Protein AF-A0A2V8VIS7-F1 (afdb_monomer_lite)

Secondary structure (DSSP, 8-state):
--PPPHHHHHHTHHHHHTT-S-HHHHHHHHHHHHH-HHHHHHHHHHHHHTS-----TTHHHHHHHHHT--HHHHHHHHHHHHHTT-S-HHHHHHHHHHHHH-HHHHHHHHHHHHHHHHHHHHHTS---TTHHHHHHHHH--S----HHHHHHHHHHHHHHHTSTTHHHHHHHHHHHHHHHHHTSTT-TTTTHHHHHHHHHHHHHHHS-HHHHHHHHHHHHHHHHHHHHHHHHHHHHHHHHHHHHHHHHHHHHHHHHHHHHHHTSSSSS---------------

pLDDT: mean 77.4, std 14.56, range [45.62, 97.94]

Structure (mmCIF, N/CA/C/O backbone):
data_AF-A0A2V8VIS7-F1
#
_entry.id   AF-A0A2V8VIS7-F1
#
loop_
_atom_site.group_PDB
_atom_site.id
_atom_site.type_symbol
_atom_site.label_atom_id
_atom_site.label_alt_id
_atom_site.label_comp_id
_atom_site.label_asym_id
_atom_site.label_entity_id
_atom_site.label_seq_id
_atom_site.pdbx_PDB_ins_code
_atom_site.Cartn_x
_atom_site.Cartn_y
_atom_site.Cartn_z
_atom_site.occupancy
_atom_site.B_iso_or_equiv
_atom_site.auth_seq_id
_atom_site.auth_comp_id
_atom_site.auth_asym_id
_atom_site.auth_atom_id
_atom_site.pdbx_PDB_model_num
ATOM 1 N N . MET A 1 1 ? -37.400 22.125 54.638 1.00 45.62 1 MET A N 1
ATOM 2 C CA . MET A 1 1 ? -37.227 20.989 53.709 1.00 45.62 1 MET A CA 1
ATOM 3 C C . MET A 1 1 ? -36.328 21.481 52.595 1.00 45.62 1 MET A C 1
ATOM 5 O O . MET A 1 1 ? -36.667 22.483 51.983 1.00 45.62 1 MET A O 1
ATOM 9 N N . ALA A 1 2 ? -35.135 20.904 52.451 1.00 51.50 2 ALA A N 1
ATOM 10 C CA . ALA A 1 2 ? -34.173 21.341 51.446 1.00 51.50 2 ALA A CA 1
ATOM 11 C C . ALA A 1 2 ? -34.607 20.779 50.090 1.00 51.50 2 ALA A C 1
ATOM 13 O O . ALA A 1 2 ? -34.467 19.583 49.847 1.00 51.50 2 ALA A O 1
ATOM 14 N N . ASP A 1 3 ? -35.200 21.632 49.263 1.00 70.81 3 ASP A N 1
ATOM 15 C CA . ASP A 1 3 ? -35.545 21.289 47.891 1.00 70.81 3 ASP A CA 1
ATOM 16 C C . ASP A 1 3 ? -34.240 21.168 47.090 1.00 70.81 3 ASP A C 1
ATOM 18 O O . ASP A 1 3 ? -33.417 22.090 47.074 1.00 70.81 3 ASP A O 1
ATOM 22 N N . MET A 1 4 ? -33.985 19.998 46.505 1.00 82.69 4 MET A N 1
ATOM 23 C CA . MET A 1 4 ? -32.807 19.789 45.664 1.00 82.69 4 MET A CA 1
ATOM 24 C C . MET A 1 4 ? -32.986 20.602 44.379 1.00 82.69 4 MET A C 1
ATOM 26 O O . MET A 1 4 ? -34.011 20.500 43.713 1.00 82.69 4 MET A O 1
ATOM 30 N N . ALA A 1 5 ? -31.989 21.400 44.001 1.00 91.56 5 ALA A N 1
ATOM 31 C CA . ALA A 1 5 ? -32.037 22.133 42.740 1.00 91.56 5 ALA A CA 1
ATOM 32 C C . ALA A 1 5 ? -31.857 21.180 41.543 1.00 91.56 5 ALA A C 1
ATOM 34 O O . ALA A 1 5 ? -31.016 20.281 41.590 1.00 91.56 5 ALA A O 1
ATOM 35 N N . CYS A 1 6 ? -32.562 21.429 40.431 1.00 93.19 6 CYS A N 1
ATOM 36 C CA . CYS A 1 6 ? -32.501 20.586 39.224 1.00 93.19 6 CYS A CA 1
ATOM 37 C C . CYS A 1 6 ? -31.070 20.380 38.690 1.00 93.19 6 CYS A C 1
ATOM 39 O O . CYS A 1 6 ? -30.743 19.306 38.194 1.00 93.19 6 CYS A O 1
ATOM 41 N N . ARG A 1 7 ? -30.192 21.387 38.820 1.00 92.50 7 ARG A N 1
ATOM 42 C CA . ARG A 1 7 ? -28.773 21.280 38.431 1.00 92.50 7 ARG A CA 1
ATOM 43 C C . ARG A 1 7 ? -28.040 20.209 39.242 1.00 92.50 7 ARG A C 1
ATOM 45 O O . ARG A 1 7 ? -27.356 19.370 38.671 1.00 92.50 7 ARG A O 1
ATOM 52 N N . THR A 1 8 ? -28.234 20.213 40.560 1.00 92.12 8 THR A N 1
ATOM 53 C CA . THR A 1 8 ? -27.634 19.234 41.476 1.00 92.12 8 THR A CA 1
ATOM 54 C C . THR A 1 8 ? -28.185 17.829 41.240 1.00 92.12 8 THR A C 1
ATOM 56 O O . THR A 1 8 ? -27.455 16.856 41.399 1.00 92.12 8 THR A O 1
ATOM 59 N N . PHE A 1 9 ? -29.451 17.711 40.830 1.00 93.75 9 PHE A N 1
ATOM 60 C CA . PHE A 1 9 ? -30.009 16.435 40.389 1.00 93.75 9 PHE A CA 1
ATOM 61 C C . PHE A 1 9 ? -29.327 15.935 39.104 1.00 93.75 9 PHE A C 1
ATOM 63 O O . PHE A 1 9 ? -28.925 14.778 39.048 1.00 93.75 9 PHE A O 1
ATOM 70 N N . GLY A 1 10 ? -29.145 16.805 38.103 1.00 90.81 10 GLY A N 1
ATOM 71 C CA . GLY A 1 10 ? -28.477 16.458 36.844 1.00 90.81 10 GLY A CA 1
ATOM 72 C C . GLY A 1 10 ? -27.040 15.968 37.037 1.00 90.81 10 GLY A C 1
ATOM 73 O O . GLY A 1 10 ? -26.669 14.942 36.483 1.00 90.81 10 GLY A O 1
ATOM 74 N N . GLU A 1 11 ? -26.266 16.637 37.895 1.00 93.62 11 GLU A N 1
ATOM 75 C CA . GLU A 1 11 ? -24.894 16.230 38.254 1.00 93.62 11 GLU A CA 1
ATOM 76 C C . GLU A 1 11 ? -24.824 14.852 38.933 1.00 93.62 11 GLU A C 1
ATOM 78 O O . GLU A 1 11 ? -23.785 14.202 38.907 1.00 93.62 11 GLU A O 1
ATOM 83 N N . ARG A 1 12 ? -25.921 14.405 39.555 1.00 93.12 12 ARG A N 1
ATOM 84 C CA . ARG A 1 12 ? -26.003 13.157 40.329 1.00 93.12 12 ARG A CA 1
ATOM 85 C C . ARG A 1 12 ? -26.828 12.068 39.640 1.00 93.12 12 ARG A C 1
ATOM 87 O O . ARG A 1 12 ? -27.060 11.017 40.238 1.00 93.12 12 ARG A O 1
ATOM 94 N N . LEU A 1 13 ? -27.296 12.312 38.415 1.00 92.88 13 LEU A N 1
ATOM 95 C CA . LEU A 1 13 ? -28.187 11.405 37.694 1.00 92.88 13 LEU A CA 1
ATOM 96 C C . LEU A 1 13 ? -27.494 10.082 37.352 1.00 92.88 13 LEU A C 1
ATOM 98 O O . LEU A 1 13 ? -28.080 9.025 37.573 1.00 92.88 13 LEU A O 1
ATOM 102 N N . ASP A 1 14 ? -26.243 10.125 36.895 1.00 90.62 14 ASP A N 1
ATOM 103 C CA . ASP A 1 14 ? -25.484 8.913 36.566 1.00 90.62 14 ASP A CA 1
ATOM 104 C C . ASP A 1 14 ? -25.247 8.052 37.813 1.00 90.62 14 ASP A C 1
ATOM 106 O O . ASP A 1 14 ? -25.526 6.856 37.813 1.00 90.62 14 ASP A O 1
ATOM 110 N N . ASP A 1 15 ? -24.863 8.662 38.937 1.00 92.94 15 ASP A N 1
ATOM 111 C CA . ASP A 1 15 ? -24.699 7.942 40.205 1.00 92.94 15 ASP A CA 1
ATOM 112 C C . ASP A 1 15 ? -26.019 7.385 40.759 1.00 92.94 15 ASP A C 1
ATOM 114 O O . ASP A 1 15 ? -26.015 6.384 41.486 1.00 92.94 15 ASP A O 1
ATOM 118 N N . LEU A 1 16 ? -27.157 8.008 40.430 1.00 91.50 16 LEU A N 1
ATOM 119 C CA . LEU A 1 16 ? -28.483 7.471 40.736 1.00 91.50 16 LEU A CA 1
ATOM 120 C C . LEU A 1 16 ? -28.792 6.233 39.891 1.00 91.50 16 LEU A C 1
ATOM 122 O O . LEU A 1 16 ? -29.281 5.245 40.439 1.00 91.50 16 LEU A O 1
ATOM 126 N N . LEU A 1 17 ? -28.517 6.286 38.585 1.00 90.19 17 LEU A N 1
ATOM 127 C CA . LEU A 1 17 ? -28.775 5.195 37.640 1.00 90.19 17 LEU A CA 1
ATOM 128 C C . LEU A 1 17 ? -27.855 3.995 37.884 1.00 90.19 17 LEU A C 1
ATOM 130 O O . LEU A 1 17 ? -28.300 2.853 37.826 1.00 90.19 17 LEU A O 1
ATOM 134 N N . GLU A 1 18 ? -26.601 4.255 38.241 1.00 89.31 18 GLU A N 1
ATOM 135 C CA . GLU A 1 18 ? -25.610 3.234 38.577 1.00 89.31 18 GLU A CA 1
ATOM 136 C C . GLU A 1 18 ? -25.716 2.736 40.030 1.00 89.31 18 GLU A C 1
ATOM 138 O O . GLU A 1 18 ? -24.972 1.853 40.456 1.00 89.31 18 GLU A O 1
ATOM 143 N N . GLY A 1 19 ? -26.632 3.298 40.826 1.00 91.31 19 GLY A N 1
ATOM 144 C CA . GLY A 1 19 ? -26.869 2.885 42.211 1.00 91.31 19 GLY A CA 1
ATOM 145 C C . GLY A 1 19 ? -25.759 3.266 43.202 1.00 91.31 19 GLY A C 1
ATOM 146 O O . GLY A 1 19 ? -25.769 2.774 44.334 1.00 91.31 19 GLY A O 1
ATOM 147 N N . ARG A 1 20 ? -24.838 4.159 42.815 1.00 93.56 20 ARG A N 1
ATOM 148 C CA . ARG A 1 20 ? -23.690 4.626 43.615 1.00 93.56 20 ARG A CA 1
ATOM 149 C C . ARG A 1 20 ? -24.033 5.724 44.628 1.00 93.56 20 ARG A C 1
ATOM 151 O O . ARG A 1 20 ? -23.230 6.008 45.513 1.00 93.56 20 ARG A O 1
ATOM 158 N N . LEU A 1 21 ? -25.223 6.325 44.545 1.00 93.19 21 LEU A N 1
ATOM 159 C CA . LEU A 1 21 ? -25.655 7.358 45.494 1.00 93.19 21 LEU A CA 1
ATOM 160 C C . LEU A 1 21 ? -25.825 6.843 46.928 1.00 93.19 21 LEU A C 1
ATOM 162 O O . LEU A 1 21 ? -26.401 5.770 47.159 1.00 93.19 21 LEU A O 1
ATOM 166 N N . SER A 1 22 ? -25.433 7.692 47.886 1.00 94.69 22 SER A N 1
ATOM 167 C CA . SER A 1 22 ? -25.660 7.476 49.316 1.00 94.69 22 SER A CA 1
ATOM 168 C C . SER A 1 22 ? -27.164 7.376 49.643 1.00 94.69 22 SER A C 1
ATOM 170 O O . SER A 1 22 ? -27.998 7.955 48.938 1.00 94.69 22 SER A O 1
ATOM 172 N N . PRO A 1 23 ? -27.562 6.701 50.739 1.00 91.94 23 PRO A N 1
ATOM 173 C CA . PRO A 1 23 ? -28.974 6.579 51.115 1.00 91.94 23 PRO A CA 1
ATOM 174 C C . PRO A 1 23 ? -29.666 7.922 51.385 1.00 91.94 23 PRO A C 1
ATOM 176 O O . PRO A 1 23 ? -30.874 8.041 51.190 1.00 91.94 23 PRO A O 1
ATOM 179 N N . ALA A 1 24 ? -28.924 8.927 51.859 1.00 91.56 24 ALA A N 1
ATOM 180 C CA . ALA A 1 24 ? -29.458 10.264 52.109 1.00 91.56 24 ALA A CA 1
ATOM 181 C C . ALA A 1 24 ? -29.712 11.016 50.796 1.00 91.56 24 ALA A C 1
ATOM 183 O O . ALA A 1 24 ? -30.792 11.577 50.614 1.00 91.56 24 ALA A O 1
ATOM 184 N N . ASP A 1 25 ? -28.765 10.952 49.859 1.00 92.06 25 ASP A N 1
ATOM 185 C CA . ASP A 1 25 ? -28.889 11.610 48.559 1.00 92.06 25 ASP A CA 1
ATOM 186 C C . ASP A 1 25 ? -29.937 10.941 47.670 1.00 92.06 25 ASP A C 1
ATOM 188 O O . ASP A 1 25 ? -30.661 11.627 46.954 1.00 92.06 25 ASP A O 1
ATOM 192 N N . ARG A 1 26 ? -30.081 9.614 47.768 1.00 92.31 26 ARG A N 1
ATOM 193 C CA . ARG A 1 26 ? -31.129 8.864 47.066 1.00 92.31 26 ARG A CA 1
ATOM 194 C C . ARG A 1 26 ? -32.524 9.312 47.496 1.00 92.31 26 ARG A C 1
ATOM 196 O O . ARG A 1 26 ? -33.356 9.590 46.644 1.00 92.31 26 ARG A O 1
ATOM 203 N N . ARG A 1 27 ? -32.754 9.483 48.805 1.00 93.12 27 ARG A N 1
ATOM 204 C CA . ARG A 1 27 ? -34.028 10.013 49.324 1.00 93.12 27 ARG A CA 1
ATOM 205 C C . ARG A 1 27 ? -34.304 11.437 48.843 1.00 93.12 27 ARG A C 1
ATOM 207 O O . ARG A 1 27 ? -35.443 11.744 48.514 1.00 93.12 27 ARG A O 1
ATOM 214 N N . ALA A 1 28 ? -33.281 12.291 48.793 1.00 92.31 28 ALA A N 1
ATOM 215 C CA . ALA A 1 28 ? -33.425 13.660 48.302 1.00 92.31 28 ALA A CA 1
ATOM 216 C C . ALA A 1 28 ? -33.705 13.710 46.786 1.00 92.31 28 ALA A C 1
ATOM 218 O O . ALA A 1 28 ? -34.537 14.498 46.343 1.00 92.31 28 ALA A O 1
ATOM 219 N N . ALA A 1 29 ? -33.068 12.835 46.001 1.00 91.69 29 ALA A N 1
ATOM 220 C CA . ALA A 1 29 ? -33.329 12.679 44.572 1.00 91.69 29 ALA A CA 1
ATOM 221 C C . ALA A 1 29 ? -34.736 12.116 44.297 1.00 91.69 29 ALA A C 1
ATOM 223 O O . ALA A 1 29 ? -35.431 12.619 43.418 1.00 91.69 29 ALA A O 1
ATOM 224 N N . ASP A 1 30 ? -35.190 11.122 45.068 1.00 93.62 30 ASP A N 1
ATOM 225 C CA . ASP A 1 30 ? -36.544 10.564 44.954 1.00 93.62 30 ASP A CA 1
ATOM 226 C C . ASP A 1 30 ? -37.619 11.594 45.317 1.00 93.62 30 ASP A C 1
ATOM 228 O O . ASP A 1 30 ? -38.656 11.660 44.658 1.00 93.62 30 ASP A O 1
ATOM 232 N N . GLU A 1 31 ? -37.372 12.422 46.334 1.00 94.06 31 GLU A N 1
ATOM 233 C CA . GLU A 1 31 ? -38.268 13.523 46.694 1.00 94.06 31 GLU A CA 1
ATOM 234 C C . GLU A 1 31 ? -38.340 14.573 45.577 1.00 94.06 31 GLU A C 1
ATOM 236 O O . GLU A 1 31 ? -39.432 14.955 45.157 1.00 94.06 31 GLU A O 1
ATOM 241 N N . HIS A 1 32 ? -37.195 14.958 45.008 1.00 94.31 32 HIS A N 1
ATOM 242 C CA . HIS A 1 32 ? -37.143 15.867 43.862 1.00 94.31 32 HIS A CA 1
ATOM 243 C C . HIS A 1 32 ? -37.873 15.306 42.631 1.00 94.31 32 HIS A C 1
ATOM 245 O O . HIS A 1 32 ? -38.590 16.020 41.933 1.00 94.31 32 HIS A O 1
ATOM 251 N N . LEU A 1 33 ? -37.756 14.002 42.373 1.00 94.00 33 LEU A N 1
ATOM 252 C CA . LEU A 1 33 ? -38.472 13.333 41.285 1.00 94.00 33 LEU A CA 1
ATOM 253 C C . LEU A 1 33 ? -39.987 13.286 41.500 1.00 94.00 33 LEU A C 1
ATOM 255 O O . LEU A 1 33 ? -40.722 13.083 40.535 1.00 94.00 33 LEU A O 1
ATOM 259 N N . ARG A 1 34 ? -40.497 13.468 42.724 1.00 94.00 34 ARG A N 1
ATOM 260 C CA . ARG A 1 34 ? -41.943 13.620 42.960 1.00 94.00 34 ARG A CA 1
ATOM 261 C C . ARG A 1 34 ? -42.417 15.021 42.581 1.00 94.00 34 ARG A C 1
ATOM 263 O O . ARG A 1 34 ? -43.482 15.131 41.970 1.00 94.00 34 ARG A O 1
ATOM 270 N N . SER A 1 35 ? -41.622 16.052 42.868 1.00 93.06 35 SER A N 1
ATOM 271 C CA . SER A 1 35 ? -41.979 17.458 42.642 1.00 93.06 35 SER A CA 1
ATOM 272 C C . SER A 1 35 ? -41.652 17.979 41.234 1.00 93.06 35 SER A C 1
ATOM 274 O O . SER A 1 35 ? -42.380 18.828 40.723 1.00 93.06 35 SER A O 1
ATOM 276 N N . CYS A 1 36 ? -40.618 17.458 40.566 1.00 95.00 36 CYS A N 1
ATOM 277 C CA . CYS A 1 36 ? -40.132 17.970 39.282 1.00 95.00 36 CYS A CA 1
ATOM 278 C C . CYS A 1 36 ? -40.445 17.031 38.102 1.00 95.00 36 CYS A C 1
ATOM 280 O O . CYS A 1 36 ? -39.867 15.952 37.960 1.00 95.00 36 CYS A O 1
ATOM 282 N N . ALA A 1 37 ? -41.335 17.465 37.201 1.00 93.38 37 ALA A N 1
ATOM 283 C CA . ALA A 1 37 ? -41.701 16.693 36.011 1.00 93.38 37 ALA A CA 1
ATOM 284 C C . ALA A 1 37 ? -40.559 16.581 34.981 1.00 93.38 37 ALA A C 1
ATOM 286 O O . ALA A 1 37 ? -40.338 15.495 34.451 1.00 93.38 37 ALA A O 1
ATOM 287 N N . GLY A 1 38 ? -39.793 17.655 34.753 1.00 92.81 38 GLY A N 1
ATOM 288 C CA . GLY A 1 38 ? -38.694 17.650 33.777 1.00 92.81 38 GLY A CA 1
ATOM 289 C C . GLY A 1 38 ? -37.546 16.712 34.166 1.00 92.81 38 GLY A C 1
ATOM 290 O O . GLY A 1 38 ? -37.001 16.006 33.324 1.00 92.81 38 GLY A O 1
ATOM 291 N N . CYS A 1 39 ? -37.216 16.625 35.457 1.00 94.06 39 CYS A N 1
ATOM 292 C CA . CYS A 1 39 ? -36.195 15.690 35.936 1.00 94.06 39 CYS A CA 1
ATOM 293 C C . CYS A 1 39 ? -36.665 14.225 35.905 1.00 94.06 39 CYS A C 1
ATOM 295 O O . CYS A 1 39 ? -35.835 13.334 35.723 1.00 94.06 39 CYS A O 1
ATOM 297 N N . ARG A 1 40 ? -37.978 13.957 36.016 1.00 94.00 40 ARG A N 1
ATOM 298 C CA . ARG A 1 40 ? -38.535 12.617 35.747 1.00 94.00 40 ARG A CA 1
ATOM 299 C C . ARG A 1 40 ? -38.358 12.209 34.294 1.00 94.00 40 ARG A C 1
ATOM 301 O O . ARG A 1 40 ? -37.906 11.098 34.047 1.00 94.00 40 ARG A O 1
ATOM 308 N N . GLU A 1 41 ? -38.699 13.100 33.371 1.00 94.00 41 GLU A N 1
ATOM 309 C CA . GLU A 1 41 ? -38.576 12.851 31.933 1.00 94.00 41 GLU A CA 1
ATOM 310 C C . GLU A 1 41 ? -37.112 12.642 31.524 1.00 94.00 41 GLU A C 1
ATOM 312 O O . GLU A 1 41 ? -36.782 11.691 30.817 1.00 94.00 41 GLU A O 1
ATOM 317 N N . LEU A 1 42 ? -36.199 13.458 32.058 1.00 91.62 42 LEU A N 1
ATOM 318 C CA . LEU A 1 42 ? -34.766 13.265 31.852 1.00 91.62 42 LEU A CA 1
ATOM 319 C C . LEU A 1 42 ? -34.300 11.892 32.360 1.00 91.62 42 LEU A C 1
ATOM 321 O O . LEU A 1 42 ? -33.591 11.182 31.650 1.00 91.62 42 LEU A O 1
ATOM 325 N N . LYS A 1 43 ? -34.723 11.485 33.565 1.00 92.56 43 LYS A N 1
ATOM 326 C CA . LYS A 1 43 ? -34.380 10.168 34.118 1.00 92.56 43 LYS A CA 1
ATOM 327 C C . LYS A 1 43 ? -34.895 9.029 33.237 1.00 92.56 43 LYS A C 1
ATOM 329 O O . LYS A 1 43 ? -34.159 8.065 33.056 1.00 92.56 43 LYS A O 1
ATOM 334 N N . SER A 1 44 ? -36.116 9.116 32.700 1.00 90.00 44 SER A N 1
ATOM 335 C CA . SER A 1 44 ? -36.637 8.079 31.797 1.00 90.00 44 SER A CA 1
ATOM 336 C C . SER A 1 44 ? -35.846 8.006 30.494 1.00 90.00 44 SER A C 1
ATOM 338 O O . SER A 1 44 ? -35.463 6.912 30.098 1.00 90.00 44 SER A O 1
ATOM 340 N N . LEU A 1 45 ? -35.516 9.148 29.884 1.00 88.94 45 LEU A N 1
ATOM 341 C CA . LEU A 1 45 ? -34.745 9.185 28.636 1.00 88.94 45 LEU A CA 1
ATOM 342 C C . LEU A 1 45 ? -33.345 8.579 28.803 1.00 88.94 45 LEU A C 1
ATOM 344 O O . LEU A 1 45 ? -32.899 7.791 27.972 1.00 88.94 45 LEU A O 1
ATOM 348 N N . VAL A 1 46 ? -32.652 8.914 29.894 1.00 87.31 46 VAL A N 1
ATOM 349 C CA . VAL A 1 46 ? -31.310 8.374 30.158 1.00 87.31 46 VAL A CA 1
ATOM 350 C C . VAL A 1 46 ? -31.377 6.897 30.568 1.00 87.31 46 VAL A C 1
ATOM 352 O O . VAL A 1 46 ? -30.505 6.124 30.181 1.00 87.31 46 VAL A O 1
ATOM 355 N N . ALA A 1 47 ? -32.419 6.474 31.291 1.00 85.25 47 ALA A N 1
ATOM 356 C CA . ALA A 1 47 ? -32.640 5.064 31.625 1.00 85.25 47 ALA A CA 1
ATOM 357 C C . ALA A 1 47 ? -32.937 4.196 30.388 1.00 85.25 47 ALA A C 1
ATOM 359 O O . ALA A 1 47 ? -32.504 3.049 30.323 1.00 85.25 47 ALA A O 1
ATOM 360 N N . GLU A 1 48 ? -33.645 4.734 29.393 1.00 81.75 48 GLU A N 1
ATOM 361 C CA . GLU A 1 48 ? -33.860 4.058 28.108 1.00 81.75 48 GLU A CA 1
ATOM 362 C C . GLU A 1 48 ? -32.568 3.975 27.285 1.00 81.75 48 GLU A C 1
ATOM 364 O O . GLU A 1 48 ? -32.293 2.950 26.662 1.00 81.75 48 GLU A O 1
ATOM 369 N N . ALA A 1 49 ? -31.736 5.019 27.321 1.00 77.69 49 ALA A N 1
ATOM 370 C CA . ALA A 1 49 ? -30.445 5.035 26.636 1.00 77.69 49 ALA A CA 1
ATOM 371 C C . ALA A 1 49 ? -29.390 4.120 27.290 1.00 77.69 49 ALA A C 1
ATOM 373 O O . ALA A 1 49 ? -28.463 3.679 26.612 1.00 77.69 49 ALA A O 1
ATOM 374 N N . SER A 1 50 ? -29.518 3.831 28.590 1.00 68.56 50 SER A N 1
ATOM 375 C CA . SER A 1 50 ? -28.591 2.980 29.349 1.00 68.56 50 SER A CA 1
ATOM 376 C C . SER A 1 50 ? -28.955 1.495 29.339 1.00 68.56 50 SER A C 1
ATOM 378 O O . SER A 1 50 ? -28.251 0.686 29.951 1.00 68.56 50 SER A O 1
ATOM 380 N N . VAL A 1 51 ? -30.010 1.105 28.612 1.00 73.19 51 VAL A N 1
ATOM 381 C CA . VAL A 1 51 ? -30.305 -0.306 28.352 1.00 73.19 51 VAL A CA 1
ATOM 382 C C . VAL A 1 51 ? -29.075 -0.932 27.686 1.00 73.19 51 VAL A C 1
ATOM 384 O O . VAL A 1 51 ? -28.632 -0.429 26.650 1.00 73.19 51 VAL A O 1
ATOM 387 N N . PRO A 1 52 ? -28.503 -2.015 28.247 1.00 63.69 52 PRO A N 1
ATOM 388 C CA . PRO A 1 52 ? -27.343 -2.668 27.667 1.00 63.69 52 PRO A CA 1
ATOM 389 C C . PRO A 1 52 ? -27.720 -3.242 26.302 1.00 63.69 52 PRO A C 1
ATOM 391 O O . PRO A 1 52 ? -28.265 -4.340 26.183 1.00 63.69 52 PRO A O 1
ATOM 394 N N . VAL A 1 53 ? -27.434 -2.473 25.253 1.00 73.88 53 VAL A N 1
ATOM 395 C CA . VAL A 1 53 ? -27.523 -2.936 23.875 1.00 73.88 53 VAL A CA 1
ATOM 396 C C . VAL A 1 53 ? -26.460 -4.003 23.723 1.00 73.88 53 VAL A C 1
ATOM 398 O O . VAL A 1 53 ? -25.267 -3.722 23.830 1.00 73.88 53 VAL A O 1
ATOM 401 N N . THR A 1 54 ? -26.888 -5.242 23.495 1.00 73.19 54 THR A N 1
ATOM 402 C CA . THR A 1 54 ? -25.958 -6.310 23.148 1.00 73.19 54 THR A CA 1
ATOM 403 C C . THR A 1 54 ? -25.328 -5.926 21.813 1.00 73.19 54 THR A C 1
ATOM 405 O O . THR A 1 54 ? -26.050 -5.834 20.814 1.00 73.19 54 THR A O 1
ATOM 408 N N . PRO A 1 55 ? -24.020 -5.623 21.768 1.00 71.44 55 PRO A N 1
ATOM 409 C CA . PRO A 1 55 ? -23.402 -5.266 20.510 1.00 71.44 55 PRO A CA 1
ATOM 410 C C . PRO A 1 55 ? -23.512 -6.465 19.557 1.00 71.44 55 PRO A C 1
ATOM 412 O O . PRO A 1 55 ? -23.442 -7.614 20.007 1.00 71.44 55 PRO A O 1
ATOM 415 N N . PRO A 1 56 ? -23.676 -6.228 18.243 1.00 79.50 56 PRO A N 1
ATOM 416 C CA . PRO A 1 56 ? -23.561 -7.290 17.256 1.00 79.50 56 PRO A CA 1
ATOM 417 C C . PRO A 1 56 ? -22.265 -8.071 17.489 1.00 79.50 56 PRO A C 1
ATOM 419 O O . PRO A 1 56 ? -21.236 -7.466 17.799 1.00 79.50 56 PRO A O 1
ATOM 422 N N . ALA A 1 57 ? -22.301 -9.393 17.305 1.00 76.50 57 ALA A N 1
ATOM 423 C CA . ALA A 1 57 ? -21.167 -10.276 17.593 1.00 76.50 57 ALA A CA 1
ATOM 424 C C . ALA A 1 57 ? -19.858 -9.870 16.879 1.00 76.50 57 ALA A C 1
ATOM 426 O O . ALA A 1 57 ? -18.779 -10.210 17.353 1.00 76.50 57 ALA A O 1
ATOM 427 N N . ASP A 1 58 ? -19.947 -9.105 15.785 1.00 80.62 58 ASP A N 1
ATOM 428 C CA . ASP A 1 58 ? -18.807 -8.611 15.003 1.00 80.62 58 ASP A CA 1
ATOM 429 C C . ASP A 1 58 ? -18.634 -7.077 15.049 1.00 80.62 58 ASP A C 1
ATOM 431 O O . ASP A 1 58 ? -18.007 -6.473 14.183 1.00 80.62 58 ASP A O 1
ATOM 435 N N . LEU A 1 59 ? -19.190 -6.386 16.052 1.00 82.25 59 LEU A N 1
ATOM 436 C CA . LEU A 1 59 ? -19.042 -4.927 16.149 1.00 82.25 59 LEU A CA 1
ATOM 437 C C . LEU A 1 59 ? -17.571 -4.521 16.301 1.00 82.25 59 LEU A C 1
ATOM 439 O O . LEU A 1 59 ? -17.117 -3.587 15.644 1.00 82.25 59 LEU A O 1
ATOM 443 N N . LEU A 1 60 ? -16.820 -5.233 17.145 1.00 77.62 60 LEU A N 1
ATOM 444 C CA . LEU A 1 60 ? -15.399 -4.964 17.350 1.00 77.62 60 LEU A CA 1
ATOM 445 C C . LEU A 1 60 ? -14.602 -5.213 16.064 1.00 77.62 60 LEU A C 1
ATOM 447 O O . LEU A 1 60 ? -13.793 -4.369 15.687 1.00 77.62 60 LEU A O 1
ATOM 451 N N . GLY A 1 61 ? -14.870 -6.318 15.361 1.00 72.00 61 GLY A N 1
ATOM 452 C CA . GLY A 1 61 ? -14.245 -6.619 14.073 1.00 72.00 61 GLY A CA 1
ATOM 453 C C . GLY A 1 61 ? -14.563 -5.559 13.021 1.00 72.00 61 GLY A C 1
ATOM 454 O O . GLY A 1 61 ? -13.654 -5.054 12.365 1.00 72.00 61 GLY A O 1
ATOM 455 N N . ALA A 1 62 ? -15.820 -5.118 12.933 1.00 76.06 62 ALA A N 1
ATOM 456 C CA . ALA A 1 62 ? -16.252 -4.061 12.021 1.00 76.06 62 ALA A CA 1
ATOM 457 C C . ALA A 1 62 ? -15.647 -2.684 12.350 1.00 76.06 62 ALA A C 1
ATOM 459 O O . ALA A 1 62 ? -15.301 -1.922 11.443 1.00 76.06 62 ALA A O 1
ATOM 460 N N . VAL A 1 63 ? -15.508 -2.342 13.635 1.00 79.81 63 VAL A N 1
ATOM 461 C CA . VAL A 1 63 ? -14.866 -1.094 14.072 1.00 79.81 63 VAL A CA 1
ATOM 462 C C . VAL A 1 63 ? -13.372 -1.142 13.773 1.00 79.81 63 VAL A C 1
ATOM 464 O O . VAL A 1 63 ? -12.877 -0.222 13.130 1.00 79.81 63 VAL A O 1
ATOM 467 N N . LEU A 1 64 ? -12.675 -2.221 14.138 1.00 74.06 64 LEU A N 1
ATOM 468 C CA . LEU A 1 64 ? -11.245 -2.392 13.861 1.00 74.06 64 LEU A CA 1
ATOM 469 C C . LEU A 1 64 ? -10.952 -2.425 12.357 1.00 74.06 64 LEU A C 1
ATOM 471 O O . LEU A 1 64 ? -10.028 -1.758 11.901 1.00 74.06 64 LEU A O 1
ATOM 475 N N . ALA A 1 65 ? -11.776 -3.106 11.558 1.00 69.62 65 ALA A N 1
ATOM 476 C CA . ALA A 1 65 ? -11.648 -3.101 10.103 1.00 69.62 65 ALA A CA 1
ATOM 477 C C . ALA A 1 65 ? -11.789 -1.688 9.512 1.00 69.62 65 ALA A C 1
ATOM 479 O O . ALA A 1 65 ? -11.154 -1.371 8.505 1.00 69.62 65 ALA A O 1
ATOM 480 N N . ARG A 1 66 ? -12.603 -0.833 10.142 1.00 72.69 66 ARG A N 1
ATOM 481 C CA . ARG A 1 66 ? -12.850 0.542 9.700 1.00 72.69 66 ARG A CA 1
ATOM 482 C C . ARG A 1 66 ? -11.815 1.545 10.210 1.00 72.69 66 ARG A C 1
ATOM 484 O O . ARG A 1 66 ? -11.537 2.506 9.502 1.00 72.69 66 ARG A O 1
ATOM 491 N N . THR A 1 67 ? -11.247 1.346 11.397 1.00 70.38 67 THR A N 1
ATOM 492 C CA . THR A 1 67 ? -10.302 2.295 12.015 1.00 70.38 67 THR A CA 1
ATOM 493 C C . THR A 1 67 ? -8.842 1.908 11.807 1.00 70.38 67 THR A C 1
ATOM 495 O O . THR A 1 67 ? -8.005 2.778 11.586 1.00 70.38 67 THR A O 1
ATOM 498 N N . SER A 1 68 ? -8.528 0.616 11.846 1.00 61.06 68 SER A N 1
ATOM 499 C CA . SER A 1 68 ? -7.171 0.071 11.707 1.00 61.06 68 SER A CA 1
ATOM 500 C C . SER A 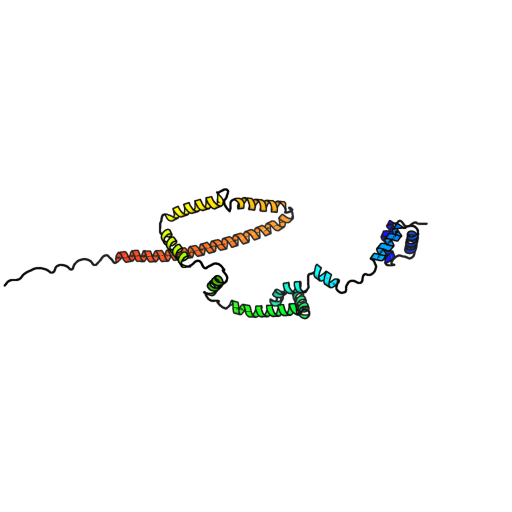1 68 ? -6.915 -0.540 10.324 1.00 61.06 68 SER A C 1
ATOM 502 O O . SER A 1 68 ? -5.796 -0.956 10.025 1.00 61.06 68 SER A O 1
ATOM 504 N N . GLY A 1 69 ? -7.942 -0.573 9.469 1.00 67.62 69 GLY A N 1
ATOM 505 C CA . GLY A 1 69 ? -7.937 -1.322 8.219 1.00 67.62 69 GLY A CA 1
ATOM 506 C C . GLY A 1 69 ? -8.124 -2.823 8.457 1.00 67.62 69 GLY A C 1
ATOM 507 O O . GLY A 1 69 ? -8.018 -3.325 9.575 1.00 67.62 69 GLY A O 1
ATOM 508 N N . SER A 1 70 ? -8.408 -3.578 7.393 1.00 79.44 70 SER A N 1
ATOM 509 C CA . SER A 1 70 ? -8.442 -5.041 7.509 1.00 79.44 70 SER A CA 1
ATOM 510 C C . SER A 1 70 ? -7.048 -5.571 7.868 1.00 79.44 70 SER A C 1
ATOM 512 O O . SER A 1 70 ? -6.048 -5.147 7.279 1.00 79.44 70 SER A O 1
ATOM 514 N N . ALA A 1 71 ? -6.971 -6.534 8.792 1.00 83.50 71 ALA A N 1
ATOM 515 C CA . ALA A 1 71 ? -5.714 -7.201 9.147 1.00 83.50 71 ALA A CA 1
ATOM 516 C C . ALA A 1 71 ? -4.989 -7.746 7.900 1.00 83.50 71 ALA A C 1
ATOM 518 O O . ALA A 1 71 ? -3.774 -7.613 7.778 1.00 83.50 71 ALA A O 1
ATOM 519 N N . CYS A 1 72 ? -5.751 -8.237 6.915 1.00 90.12 72 CYS A N 1
ATOM 520 C CA . CYS A 1 72 ? -5.233 -8.663 5.617 1.00 90.12 72 CYS A CA 1
ATOM 521 C C . CYS A 1 72 ? -4.565 -7.524 4.835 1.00 90.12 72 CYS A C 1
ATOM 523 O O . CYS A 1 72 ? -3.517 -7.734 4.234 1.00 90.12 72 CYS A O 1
ATOM 525 N N . GLY A 1 73 ? -5.140 -6.318 4.822 1.00 89.94 73 GLY A N 1
ATOM 526 C CA . GLY A 1 73 ? -4.526 -5.156 4.171 1.00 89.94 73 GLY A CA 1
ATOM 527 C C . GLY A 1 73 ? -3.196 -4.777 4.823 1.00 89.94 73 GLY A C 1
ATOM 528 O O . GLY A 1 73 ? -2.197 -4.588 4.135 1.00 89.94 73 GLY A O 1
ATOM 529 N N . SER A 1 74 ? -3.173 -4.755 6.156 1.00 90.56 74 SER A N 1
ATOM 530 C CA . SER A 1 74 ? -1.971 -4.488 6.953 1.00 90.56 74 SER A CA 1
ATOM 531 C C . SER A 1 74 ? -0.863 -5.526 6.700 1.00 90.56 74 SER A C 1
ATOM 533 O O . SER A 1 74 ? 0.294 -5.157 6.482 1.00 90.56 74 SER A O 1
ATOM 535 N N . ALA A 1 75 ? -1.220 -6.814 6.655 1.00 93.56 75 ALA A N 1
ATOM 536 C CA . ALA A 1 75 ? -0.295 -7.908 6.367 1.00 93.56 75 ALA A CA 1
ATOM 537 C C . ALA A 1 75 ? 0.217 -7.876 4.917 1.00 93.56 75 ALA A C 1
ATOM 539 O O . ALA A 1 75 ? 1.412 -8.031 4.688 1.00 93.56 75 ALA A O 1
ATOM 540 N N . ARG A 1 76 ? -0.656 -7.611 3.932 1.00 94.56 76 ARG A N 1
ATOM 541 C CA . ARG A 1 76 ? -0.278 -7.524 2.507 1.00 94.56 76 ARG A CA 1
ATOM 542 C C . ARG A 1 76 ? 0.756 -6.430 2.246 1.00 94.56 76 ARG A C 1
ATOM 544 O O . ARG A 1 76 ? 1.675 -6.661 1.470 1.00 94.56 76 ARG A O 1
ATOM 551 N N . THR A 1 77 ? 0.642 -5.281 2.910 1.00 95.19 77 THR A N 1
ATOM 552 C CA . THR A 1 77 ? 1.617 -4.185 2.776 1.00 95.19 77 THR A CA 1
ATOM 553 C C . THR A 1 77 ? 2.997 -4.556 3.326 1.00 95.19 77 THR A C 1
ATOM 555 O O . THR A 1 77 ? 3.997 -4.104 2.786 1.00 95.19 77 THR A O 1
ATOM 558 N N . ARG A 1 78 ? 3.061 -5.401 4.363 1.00 96.12 78 ARG A N 1
ATOM 559 C CA . ARG A 1 78 ? 4.315 -5.852 4.999 1.00 96.12 78 ARG A CA 1
ATOM 560 C C . ARG A 1 78 ? 4.879 -7.146 4.409 1.00 96.12 78 ARG A C 1
ATOM 562 O O . ARG A 1 78 ? 5.942 -7.600 4.816 1.00 96.12 78 ARG A O 1
ATOM 569 N N . LEU A 1 79 ? 4.165 -7.764 3.470 1.00 96.25 79 LEU A N 1
ATOM 570 C CA . LEU A 1 79 ? 4.471 -9.113 3.007 1.00 96.25 79 LEU A CA 1
ATOM 571 C C . LEU A 1 79 ? 5.794 -9.190 2.240 1.00 96.25 79 LEU A C 1
ATOM 573 O O . LEU A 1 79 ? 6.531 -10.149 2.420 1.00 96.25 79 LEU A O 1
ATOM 577 N N . CYS A 1 80 ? 6.099 -8.196 1.400 1.00 96.25 80 CYS A N 1
ATOM 578 C CA . CYS A 1 80 ? 7.369 -8.158 0.670 1.00 96.25 80 CYS A CA 1
ATOM 579 C C . CYS A 1 80 ? 8.543 -8.048 1.642 1.00 96.25 80 CYS A C 1
ATOM 581 O O . CYS A 1 80 ? 9.424 -8.897 1.628 1.00 96.25 80 CYS A O 1
ATOM 583 N N . ASP A 1 81 ? 8.481 -7.085 2.558 1.00 97.31 81 ASP A N 1
ATOM 584 C CA . ASP A 1 81 ? 9.517 -6.887 3.567 1.00 97.31 81 ASP A CA 1
ATOM 585 C C . ASP A 1 81 ? 9.665 -8.117 4.491 1.00 97.31 81 ASP A C 1
ATOM 587 O O . ASP A 1 81 ? 10.769 -8.421 4.934 1.00 97.31 81 ASP A O 1
ATOM 591 N N . HIS A 1 82 ? 8.584 -8.864 4.763 1.00 96.50 82 HIS A N 1
ATOM 592 C CA . HIS A 1 82 ? 8.638 -10.143 5.487 1.00 96.50 82 HIS A CA 1
ATOM 593 C C . HIS A 1 82 ? 9.429 -11.198 4.697 1.00 96.50 82 HIS A C 1
ATOM 595 O O . HIS A 1 82 ? 10.336 -11.832 5.236 1.00 96.50 82 HIS A O 1
ATOM 601 N N . ILE A 1 83 ? 9.126 -11.362 3.403 1.00 96.44 83 ILE A N 1
ATOM 602 C CA . ILE A 1 83 ? 9.839 -12.294 2.514 1.00 96.44 83 ILE A CA 1
ATOM 603 C C . ILE A 1 83 ? 11.316 -11.908 2.370 1.00 96.44 83 ILE A C 1
ATOM 605 O O . ILE A 1 83 ? 12.186 -12.779 2.425 1.00 96.44 83 ILE A O 1
ATOM 609 N N . ASP A 1 84 ? 11.597 -10.612 2.266 1.00 94.50 84 ASP A N 1
ATOM 610 C CA . ASP A 1 84 ? 12.946 -10.059 2.133 1.00 94.50 84 ASP A CA 1
ATOM 611 C C . ASP A 1 84 ? 13.700 -9.980 3.476 1.00 94.50 84 ASP A C 1
ATOM 613 O O . ASP A 1 84 ? 14.877 -9.616 3.509 1.00 94.50 84 ASP A O 1
ATOM 617 N N . ARG A 1 85 ? 13.053 -10.363 4.590 1.00 94.88 85 ARG A N 1
ATOM 618 C CA . ARG A 1 85 ? 13.585 -10.322 5.968 1.00 94.88 85 ARG A CA 1
ATOM 619 C C . ARG A 1 85 ? 14.040 -8.927 6.413 1.00 94.88 85 ARG A C 1
ATOM 621 O O . ARG A 1 85 ? 15.042 -8.780 7.112 1.00 94.88 85 ARG A O 1
ATOM 628 N N . LEU A 1 86 ? 13.290 -7.909 6.007 1.00 97.19 86 LEU A N 1
ATOM 629 C CA . LEU A 1 86 ? 13.510 -6.499 6.336 1.00 97.19 86 LEU A CA 1
ATOM 630 C C . LEU A 1 86 ? 12.597 -5.994 7.466 1.00 97.19 86 LEU A C 1
ATOM 632 O O . LEU A 1 86 ? 12.768 -4.867 7.931 1.00 97.19 86 LEU A O 1
ATOM 636 N N . LEU A 1 87 ? 11.641 -6.811 7.920 1.00 96.50 87 LEU A N 1
ATOM 637 C CA . LEU A 1 87 ? 10.744 -6.468 9.025 1.00 96.50 87 LEU A CA 1
ATOM 638 C C . LEU A 1 87 ? 11.457 -6.446 10.382 1.00 96.50 87 LEU A C 1
ATOM 640 O O . LEU A 1 87 ? 12.338 -7.259 10.666 1.00 96.50 87 LEU A O 1
ATOM 644 N N . ALA A 1 88 ? 11.016 -5.542 11.261 1.00 97.19 88 ALA A N 1
ATOM 645 C CA . ALA A 1 88 ? 11.372 -5.603 12.673 1.00 97.19 88 ALA A CA 1
ATOM 646 C C . ALA A 1 88 ? 10.760 -6.867 13.317 1.00 97.19 88 ALA A C 1
ATOM 648 O O . ALA A 1 88 ? 9.657 -7.254 12.929 1.00 97.19 88 ALA A O 1
ATOM 649 N N . PRO A 1 89 ? 11.398 -7.480 14.336 1.00 95.88 89 PRO A N 1
ATOM 650 C CA . PRO A 1 89 ? 10.940 -8.754 14.903 1.00 95.88 89 PRO A CA 1
ATOM 651 C C . PRO A 1 89 ? 9.471 -8.757 15.349 1.00 95.88 89 PRO A C 1
ATOM 653 O O . PRO A 1 89 ? 8.739 -9.695 15.064 1.00 95.88 89 PRO A O 1
ATOM 656 N N . ALA A 1 90 ? 9.014 -7.670 15.979 1.00 95.69 90 ALA A N 1
ATOM 657 C CA . ALA A 1 90 ? 7.629 -7.552 16.432 1.00 95.69 90 ALA A CA 1
ATOM 658 C C . ALA A 1 90 ? 6.620 -7.514 15.270 1.00 95.69 90 ALA A C 1
ATOM 660 O O . ALA A 1 90 ? 5.547 -8.103 15.367 1.00 95.69 90 ALA A O 1
ATOM 661 N N . ASP A 1 91 ? 6.954 -6.839 14.167 1.00 95.44 91 ASP A N 1
ATOM 662 C CA . ASP A 1 91 ? 6.106 -6.824 12.972 1.00 95.44 91 ASP A CA 1
ATOM 663 C C . ASP A 1 91 ? 6.132 -8.184 12.261 1.00 95.44 91 ASP A C 1
ATOM 665 O O . ASP A 1 91 ? 5.109 -8.615 11.726 1.00 95.44 91 ASP A O 1
ATOM 669 N N . ASP A 1 92 ? 7.281 -8.869 12.266 1.00 97.19 92 ASP A N 1
ATOM 670 C CA . ASP A 1 92 ? 7.443 -10.198 11.665 1.00 97.19 92 ASP A CA 1
ATOM 671 C C . ASP A 1 92 ? 6.542 -11.225 12.354 1.00 97.19 92 ASP A C 1
ATOM 673 O O . ASP A 1 92 ? 5.779 -11.928 11.691 1.00 97.19 92 ASP A O 1
ATOM 677 N N . ASP A 1 93 ? 6.545 -11.234 13.689 1.00 97.19 93 ASP A N 1
ATOM 678 C CA . ASP A 1 93 ? 5.700 -12.113 14.499 1.00 97.19 93 ASP A CA 1
ATOM 679 C C . ASP A 1 93 ? 4.205 -11.868 14.241 1.00 97.19 93 ASP A C 1
ATOM 681 O O . ASP A 1 93 ? 3.427 -12.818 14.117 1.00 97.19 93 ASP A O 1
ATOM 685 N N . LEU A 1 94 ? 3.794 -10.603 14.094 1.00 95.00 94 LEU A N 1
ATOM 686 C CA . LEU A 1 94 ? 2.410 -10.248 13.762 1.00 95.00 94 LEU A CA 1
ATOM 687 C C . LEU A 1 94 ? 2.005 -10.749 12.372 1.00 95.00 94 LEU A C 1
ATOM 689 O O . LEU A 1 94 ? 0.90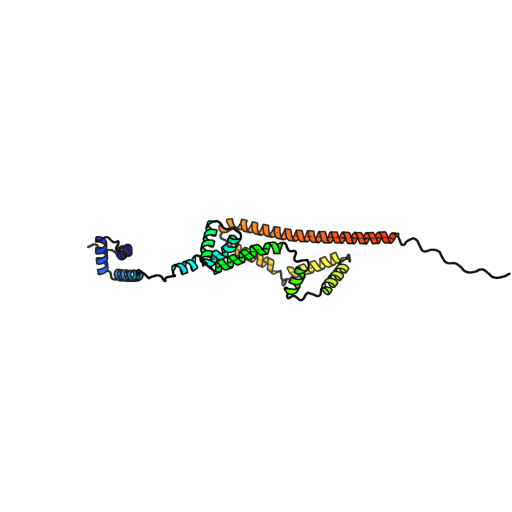1 -11.275 12.201 1.00 95.00 94 LEU A O 1
ATOM 693 N N . VAL A 1 95 ? 2.883 -10.604 11.375 1.00 96.62 95 VAL A N 1
ATOM 694 C CA . VAL A 1 95 ? 2.633 -11.130 10.028 1.00 96.62 95 VAL A CA 1
ATOM 695 C C . VAL A 1 95 ? 2.554 -12.653 10.072 1.00 96.62 95 VAL A C 1
ATOM 697 O O . VAL A 1 95 ? 1.601 -13.209 9.532 1.00 96.62 95 VAL A O 1
ATOM 700 N N . ARG A 1 96 ? 3.471 -13.335 10.767 1.00 96.88 96 ARG A N 1
ATOM 701 C CA . ARG A 1 96 ? 3.464 -14.800 10.904 1.00 96.88 96 ARG A CA 1
ATOM 702 C C . ARG A 1 96 ? 2.184 -15.318 11.550 1.00 96.88 96 ARG A C 1
ATOM 704 O O . ARG A 1 96 ? 1.529 -16.177 10.970 1.00 96.88 96 ARG A O 1
ATOM 711 N N . MET A 1 97 ? 1.772 -14.729 12.671 1.00 96.12 97 MET A N 1
ATOM 712 C CA . MET A 1 97 ? 0.517 -15.086 13.338 1.00 96.12 97 MET A CA 1
ATOM 713 C C . MET A 1 97 ? -0.692 -14.913 12.406 1.00 96.12 97 MET A C 1
ATOM 715 O O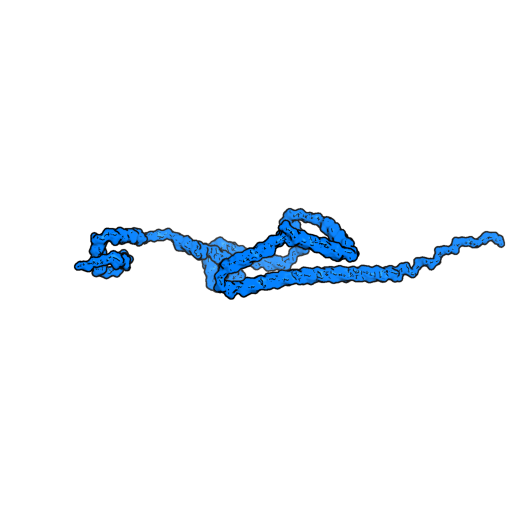 . MET A 1 97 ? -1.611 -15.731 12.406 1.00 96.12 97 MET A O 1
ATOM 719 N N . HIS A 1 98 ? -0.693 -13.868 11.572 1.00 95.62 98 HIS A N 1
ATOM 720 C CA . HIS A 1 98 ? -1.744 -13.674 10.577 1.00 95.62 98 HIS A CA 1
ATOM 721 C C . HIS A 1 98 ? -1.692 -14.712 9.448 1.00 95.62 98 HIS A C 1
ATOM 723 O O . HIS A 1 98 ? -2.740 -15.192 9.017 1.00 95.62 98 HIS A O 1
ATOM 729 N N . LEU A 1 99 ? -0.500 -15.062 8.957 1.00 96.75 99 LEU A N 1
ATOM 730 C CA . LEU A 1 99 ? -0.319 -16.079 7.920 1.00 96.75 99 LEU A CA 1
ATOM 731 C C . LEU A 1 99 ? -0.803 -17.458 8.379 1.00 96.75 99 LEU A C 1
ATOM 733 O O . LEU A 1 99 ? -1.440 -18.157 7.593 1.00 96.75 99 LEU A O 1
ATOM 737 N N . ASP A 1 100 ? -0.585 -17.801 9.648 1.00 96.81 100 ASP A N 1
ATOM 738 C CA . ASP A 1 100 ? -1.065 -19.053 10.241 1.00 96.81 100 ASP A CA 1
ATOM 739 C C . ASP A 1 100 ? -2.604 -19.126 10.280 1.00 96.81 100 ASP A C 1
ATOM 741 O O . ASP A 1 100 ? -3.187 -20.203 10.156 1.00 96.81 100 ASP A O 1
ATOM 745 N N . ALA A 1 101 ? -3.276 -17.976 10.402 1.00 92.12 101 ALA A N 1
ATOM 746 C CA . ALA A 1 101 ? -4.734 -17.882 10.471 1.00 92.12 101 ALA A CA 1
ATOM 747 C C . ALA A 1 101 ? -5.420 -17.605 9.116 1.00 92.12 101 ALA A C 1
ATOM 749 O O . ALA A 1 101 ? -6.627 -17.819 8.986 1.00 92.12 101 ALA A O 1
ATOM 750 N N . CYS A 1 102 ? -4.695 -17.113 8.103 1.00 95.62 102 CYS A N 1
ATOM 751 C CA . CYS A 1 102 ? -5.270 -16.621 6.846 1.00 95.62 102 CYS A CA 1
ATOM 752 C C . CYS A 1 102 ? -4.656 -17.294 5.608 1.00 95.62 102 CYS A C 1
ATOM 754 O O . CYS A 1 102 ? -3.604 -16.892 5.101 1.00 95.62 102 CYS A O 1
ATOM 756 N N . GLY A 1 103 ? -5.383 -18.266 5.044 1.00 93.00 103 GLY A N 1
ATOM 757 C CA . GLY A 1 103 ? -4.943 -19.031 3.870 1.00 93.00 103 GLY A CA 1
ATOM 758 C C . GLY A 1 103 ? -4.708 -18.196 2.603 1.00 93.00 103 GLY A C 1
ATOM 759 O O . GLY A 1 103 ? -3.813 -18.511 1.818 1.00 93.00 103 GLY A O 1
ATOM 760 N N . GLU A 1 104 ? -5.451 -17.101 2.398 1.00 93.81 104 GLU A N 1
ATOM 761 C CA . GLU A 1 104 ? -5.228 -16.208 1.250 1.00 93.81 104 GLU A CA 1
ATOM 762 C C . GLU A 1 104 ? -3.872 -15.500 1.330 1.00 93.81 104 GLU A C 1
ATOM 764 O O . GLU A 1 104 ? -3.114 -15.476 0.355 1.00 93.81 104 GLU A O 1
ATOM 769 N N . CYS A 1 105 ? -3.562 -14.927 2.497 1.00 96.44 105 CYS A N 1
ATOM 770 C CA . CYS A 1 105 ? -2.299 -14.236 2.732 1.00 96.44 105 CYS A CA 1
ATOM 771 C C . CYS A 1 105 ? -1.127 -15.226 2.711 1.00 96.44 105 CYS A C 1
ATOM 773 O O . CYS A 1 105 ? -0.106 -14.926 2.093 1.00 96.44 105 CYS A O 1
ATOM 775 N N . ALA A 1 106 ? -1.298 -16.433 3.264 1.00 97.25 106 ALA A N 1
ATOM 776 C CA . ALA A 1 106 ? -0.302 -17.504 3.181 1.00 97.25 106 ALA A CA 1
ATOM 777 C C . ALA A 1 106 ? -0.021 -17.922 1.728 1.00 97.25 106 ALA A C 1
ATOM 779 O O . ALA A 1 106 ? 1.134 -18.026 1.311 1.00 97.25 106 ALA A O 1
ATOM 780 N N . GLY A 1 107 ? -1.066 -18.082 0.912 1.00 97.44 107 GLY A N 1
ATOM 781 C CA . GLY A 1 107 ? -0.923 -18.400 -0.509 1.00 97.44 107 GLY A CA 1
ATOM 782 C C . GLY A 1 107 ? -0.269 -17.279 -1.329 1.00 97.44 107 GLY A C 1
ATOM 783 O O . GLY A 1 107 ? 0.405 -17.552 -2.326 1.00 97.44 107 GLY A O 1
ATOM 784 N N . LEU A 1 108 ? -0.455 -16.014 -0.942 1.00 97.31 108 LEU A N 1
ATOM 785 C CA . LEU A 1 108 ? 0.255 -14.885 -1.547 1.00 97.31 108 LEU A CA 1
ATOM 786 C C . LEU A 1 108 ? 1.734 -14.872 -1.137 1.00 97.31 108 LEU A C 1
ATOM 788 O O . LEU A 1 108 ? 2.591 -14.769 -2.012 1.00 97.31 108 LEU A O 1
ATOM 792 N N . ALA A 1 109 ? 2.033 -15.050 0.153 1.00 97.69 109 ALA A N 1
ATOM 793 C CA . ALA A 1 109 ? 3.401 -15.096 0.672 1.00 97.69 109 ALA A CA 1
ATOM 794 C C . ALA A 1 109 ? 4.212 -16.211 0.001 1.00 97.69 109 ALA A C 1
ATOM 796 O O . ALA A 1 109 ? 5.313 -15.975 -0.489 1.00 97.69 109 ALA A O 1
ATOM 797 N N . ALA A 1 110 ? 3.623 -17.403 -0.139 1.00 97.44 110 ALA A N 1
ATOM 798 C CA . ALA A 1 110 ? 4.250 -18.527 -0.830 1.00 97.44 110 ALA A CA 1
ATOM 799 C C . ALA A 1 110 ? 4.557 -18.228 -2.309 1.00 97.44 110 ALA A C 1
ATOM 801 O O . ALA A 1 110 ? 5.561 -18.702 -2.841 1.00 97.44 110 ALA A O 1
ATOM 802 N N . ARG A 1 111 ? 3.712 -17.445 -2.994 1.00 97.94 111 ARG A N 1
ATOM 803 C CA . ARG A 1 111 ? 3.960 -17.021 -4.382 1.00 97.94 111 ARG A CA 1
ATOM 804 C C . ARG A 1 111 ? 5.069 -15.980 -4.476 1.00 97.94 111 ARG A C 1
ATOM 806 O O . ARG A 1 111 ? 5.921 -16.111 -5.348 1.00 97.94 111 ARG A O 1
ATOM 813 N N . LEU A 1 112 ? 5.085 -14.994 -3.580 1.00 97.25 112 LEU A N 1
ATOM 814 C CA . LEU A 1 112 ? 6.173 -14.015 -3.512 1.00 97.25 112 LEU A CA 1
ATOM 815 C C . LEU A 1 112 ? 7.513 -14.687 -3.197 1.00 97.25 112 LEU A C 1
ATOM 817 O O . LEU A 1 112 ? 8.495 -14.398 -3.869 1.00 97.25 112 LEU A O 1
ATOM 821 N N . ALA A 1 113 ? 7.542 -15.645 -2.268 1.00 95.06 113 ALA A N 1
ATOM 822 C CA . ALA A 1 113 ? 8.743 -16.416 -1.948 1.00 95.06 113 ALA A CA 1
ATOM 823 C C . ALA A 1 113 ? 9.289 -17.191 -3.161 1.00 95.06 113 ALA A C 1
ATOM 825 O O . ALA A 1 113 ? 10.496 -17.216 -3.388 1.00 95.06 113 ALA A O 1
ATOM 826 N N . ARG A 1 114 ? 8.407 -17.792 -3.975 1.00 96.00 114 ARG A N 1
ATOM 827 C CA . ARG A 1 114 ? 8.810 -18.448 -5.233 1.00 96.00 114 ARG A CA 1
ATOM 828 C C . ARG A 1 114 ? 9.387 -17.447 -6.229 1.00 96.00 114 ARG A C 1
ATOM 830 O O . ARG A 1 114 ? 10.455 -17.687 -6.772 1.00 96.00 114 ARG A O 1
ATOM 837 N N . LEU A 1 115 ? 8.726 -16.303 -6.418 1.00 95.44 115 LEU A N 1
ATOM 838 C CA . LEU A 1 115 ? 9.231 -15.246 -7.299 1.00 95.44 115 LEU A CA 1
ATOM 839 C C . LEU A 1 115 ? 10.599 -14.729 -6.844 1.00 95.44 115 LEU A C 1
ATOM 841 O O . LEU A 1 115 ? 11.473 -14.540 -7.682 1.00 95.44 115 LEU A O 1
ATOM 845 N N . ALA A 1 116 ? 10.803 -14.546 -5.539 1.00 92.94 116 ALA A N 1
ATOM 846 C CA . ALA A 1 116 ? 12.083 -14.126 -4.978 1.00 92.94 116 ALA A CA 1
ATOM 847 C C . ALA A 1 116 ? 13.209 -15.141 -5.252 1.00 92.94 116 ALA A C 1
ATOM 849 O O . ALA A 1 116 ? 14.357 -14.741 -5.428 1.00 92.94 116 ALA A O 1
ATOM 850 N N . ALA A 1 117 ? 12.889 -16.436 -5.344 1.00 91.19 117 ALA A N 1
ATOM 851 C CA . ALA A 1 117 ? 13.844 -17.476 -5.725 1.00 91.19 117 ALA A CA 1
ATOM 852 C C . ALA A 1 117 ? 14.095 -17.536 -7.246 1.00 91.19 117 ALA A C 1
ATOM 854 O O . ALA A 1 117 ? 15.229 -17.743 -7.674 1.00 91.19 117 ALA A O 1
ATOM 855 N N . ASP A 1 118 ? 13.058 -17.331 -8.062 1.00 93.00 118 ASP A N 1
ATOM 856 C CA . ASP A 1 118 ? 13.124 -17.492 -9.522 1.00 93.00 118 ASP A CA 1
ATOM 857 C C . ASP A 1 118 ? 13.674 -16.250 -10.254 1.00 93.00 118 ASP A C 1
ATOM 859 O O . ASP A 1 118 ? 14.273 -16.369 -11.326 1.00 93.00 118 ASP A O 1
ATOM 863 N N . LEU A 1 119 ? 13.477 -15.047 -9.699 1.00 90.12 119 LEU A N 1
ATOM 864 C CA . LEU A 1 119 ? 13.870 -13.772 -10.319 1.00 90.12 119 LEU A CA 1
ATOM 865 C C . LEU A 1 119 ? 15.390 -13.554 -10.434 1.00 90.12 119 LEU A C 1
ATOM 867 O O . LEU A 1 119 ? 15.819 -13.101 -11.498 1.00 90.12 119 LEU A O 1
ATOM 871 N N . PRO A 1 120 ? 16.230 -13.845 -9.421 1.00 90.81 120 PRO A N 1
ATOM 872 C CA . PRO A 1 120 ? 17.669 -13.604 -9.531 1.00 90.81 120 PRO A CA 1
ATOM 873 C C . PRO A 1 120 ? 18.336 -14.376 -10.689 1.00 90.81 120 PRO A C 1
ATOM 875 O O . PRO A 1 120 ? 19.022 -13.740 -11.489 1.00 90.81 120 PRO A O 1
ATOM 878 N N . PRO A 1 121 ? 18.060 -15.681 -10.903 1.00 88.81 121 PRO A N 1
ATOM 879 C CA . PRO A 1 121 ? 18.565 -16.407 -12.076 1.00 88.81 121 PRO A CA 1
ATOM 880 C C . PRO A 1 121 ? 18.091 -15.839 -13.423 1.00 88.81 121 PRO A C 1
ATOM 882 O O . PRO A 1 121 ? 18.769 -15.983 -14.442 1.00 88.81 121 PRO A O 1
ATOM 885 N N . LEU A 1 122 ? 16.907 -15.218 -13.460 1.00 85.44 122 LEU A N 1
ATOM 886 C CA . LEU A 1 122 ? 16.394 -14.540 -14.654 1.00 85.44 122 LEU A CA 1
ATOM 887 C C . LEU A 1 122 ? 17.123 -13.218 -14.917 1.00 85.44 122 LEU A C 1
ATOM 889 O O . LEU A 1 122 ? 17.310 -12.865 -16.078 1.00 85.44 122 LEU A O 1
ATOM 893 N N . ALA A 1 123 ? 17.551 -12.508 -13.870 1.00 84.94 123 ALA A N 1
ATOM 894 C CA . ALA A 1 123 ? 18.293 -11.255 -13.994 1.00 84.94 123 ALA A CA 1
ATOM 895 C C . ALA A 1 123 ? 19.706 -11.456 -14.569 1.00 84.94 123 ALA A C 1
ATOM 897 O O . ALA A 1 123 ? 20.218 -10.578 -15.260 1.00 84.94 123 ALA A O 1
ATOM 898 N N . GLU A 1 124 ? 20.322 -12.613 -14.321 1.00 84.56 124 GLU A N 1
ATOM 899 C CA . GLU A 1 124 ? 21.642 -12.968 -14.863 1.00 84.56 124 GLU A CA 1
ATOM 900 C C . GLU A 1 124 ? 21.601 -13.372 -16.345 1.00 84.56 124 GLU A C 1
ATOM 902 O O . GLU A 1 124 ? 22.627 -13.385 -17.028 1.00 84.56 124 GLU A O 1
ATOM 907 N N . ARG A 1 125 ? 20.417 -13.697 -16.871 1.00 84.31 125 ARG A N 1
ATOM 908 C CA . ARG A 1 125 ? 20.244 -14.077 -18.272 1.00 84.31 125 ARG A CA 1
ATOM 909 C C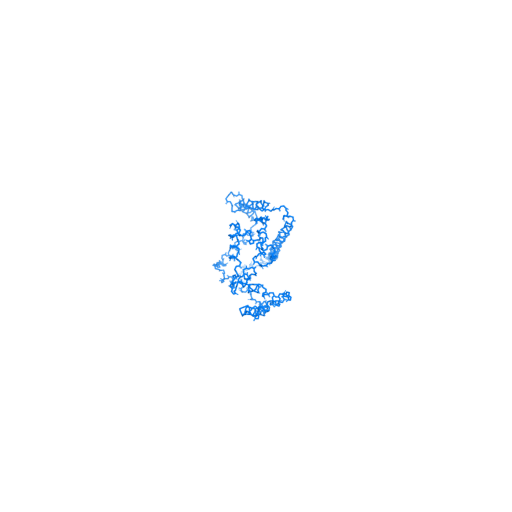 . ARG A 1 125 ? 20.241 -12.833 -19.154 1.00 84.31 125 ARG A C 1
ATOM 911 O O . ARG A 1 125 ? 19.308 -12.039 -19.101 1.00 84.31 125 ARG A O 1
ATOM 918 N N . ASP A 1 126 ? 21.242 -12.712 -20.025 1.00 82.62 126 ASP A N 1
ATOM 919 C CA . ASP A 1 126 ? 21.205 -11.733 -21.111 1.00 82.62 126 ASP A CA 1
ATOM 920 C C . ASP A 1 126 ? 20.058 -12.101 -22.076 1.00 82.62 126 ASP A C 1
ATOM 922 O O . ASP A 1 126 ? 20.100 -13.167 -22.701 1.00 82.62 126 ASP A O 1
ATOM 926 N N . PRO A 1 127 ? 19.019 -11.258 -22.216 1.00 80.88 127 PRO A N 1
ATOM 927 C CA . PRO A 1 127 ? 17.922 -11.512 -23.145 1.00 80.88 127 PRO A CA 1
ATOM 928 C C . PRO A 1 127 ? 18.340 -11.444 -24.623 1.00 80.88 127 PRO A C 1
ATOM 930 O O . PRO A 1 127 ? 17.538 -11.740 -25.513 1.00 80.88 127 PRO A O 1
ATOM 933 N N . GLY A 1 128 ? 19.583 -11.045 -24.896 1.00 85.50 128 GLY A N 1
ATOM 934 C CA . GLY A 1 128 ? 20.126 -10.884 -26.227 1.00 85.50 128 GLY A CA 1
ATOM 935 C C . GLY A 1 128 ? 19.696 -9.562 -26.869 1.00 85.50 128 GLY A C 1
ATOM 936 O O . GLY A 1 128 ? 18.685 -8.951 -26.504 1.00 85.50 128 GLY A O 1
ATOM 937 N N . PRO A 1 129 ? 20.434 -9.107 -27.895 1.00 84.81 129 PRO A N 1
ATOM 938 C CA . PRO A 1 129 ? 20.277 -7.765 -28.458 1.00 84.81 129 PRO A CA 1
ATOM 939 C C . PRO A 1 129 ? 18.929 -7.535 -29.155 1.00 84.81 129 PRO A C 1
ATOM 941 O O . PRO A 1 129 ? 18.565 -6.396 -29.425 1.00 84.81 129 PRO A O 1
ATOM 944 N N . ARG A 1 130 ? 18.181 -8.603 -29.459 1.00 88.69 130 ARG A N 1
ATOM 945 C CA . ARG A 1 130 ? 16.932 -8.540 -30.227 1.00 88.69 130 ARG A CA 1
ATOM 946 C C . ARG A 1 130 ? 15.674 -8.404 -29.375 1.00 88.69 130 ARG A C 1
ATOM 948 O O . ARG A 1 130 ? 14.653 -7.987 -29.913 1.00 88.69 130 ARG A O 1
ATOM 955 N N . LEU A 1 131 ? 15.721 -8.723 -28.075 1.00 89.62 131 LEU A N 1
ATOM 956 C CA . LEU A 1 131 ? 14.514 -8.737 -27.239 1.00 89.62 131 LEU A CA 1
ATOM 957 C C . LEU A 1 131 ? 13.840 -7.363 -27.211 1.00 89.62 131 LEU A C 1
ATOM 959 O O . LEU A 1 131 ? 12.627 -7.267 -27.369 1.00 89.62 131 LEU A O 1
ATOM 963 N N . VAL A 1 132 ? 14.623 -6.300 -27.022 1.00 87.25 132 VAL A N 1
ATOM 964 C CA . VAL A 1 132 ? 14.089 -4.935 -26.938 1.00 87.25 132 VAL A CA 1
ATOM 965 C C . VAL A 1 132 ? 13.395 -4.550 -28.245 1.00 87.25 132 VAL A C 1
ATOM 967 O O . VAL A 1 132 ? 12.270 -4.054 -28.207 1.00 87.25 132 VAL A O 1
ATOM 970 N N . ASP A 1 133 ? 14.013 -4.844 -29.391 1.00 84.06 133 ASP A N 1
ATOM 971 C CA . ASP A 1 133 ? 13.439 -4.563 -30.710 1.00 84.06 133 ASP A CA 1
ATOM 972 C C . ASP A 1 133 ? 12.146 -5.353 -30.949 1.00 84.06 133 ASP A C 1
ATOM 974 O O . ASP A 1 133 ? 11.160 -4.808 -31.448 1.00 84.06 133 ASP A O 1
ATOM 978 N N . GLU A 1 134 ? 12.113 -6.625 -30.550 1.00 86.44 134 GLU A N 1
ATOM 979 C CA . GLU A 1 134 ? 10.956 -7.506 -30.726 1.00 86.44 134 GLU A CA 1
ATOM 980 C C . GLU A 1 134 ? 9.801 -7.144 -29.780 1.00 86.44 134 GLU A C 1
ATOM 982 O O . GLU A 1 134 ? 8.643 -7.092 -30.208 1.00 86.44 134 GLU A O 1
ATOM 987 N N . VAL A 1 135 ? 10.093 -6.813 -28.517 1.00 90.12 135 VAL A N 1
ATOM 988 C CA . VAL A 1 135 ? 9.098 -6.330 -27.548 1.00 90.12 135 VAL A CA 1
ATOM 989 C C . VAL A 1 135 ? 8.537 -4.989 -27.994 1.00 90.12 135 VAL A C 1
ATOM 991 O O . VAL A 1 135 ? 7.318 -4.813 -27.979 1.00 90.12 135 VAL A O 1
ATOM 994 N N . LEU A 1 136 ? 9.378 -4.053 -28.441 1.00 85.19 136 LEU A N 1
ATOM 995 C CA . LEU A 1 136 ? 8.921 -2.766 -28.965 1.00 85.19 136 LEU A CA 1
ATOM 996 C C . LEU A 1 136 ? 8.071 -2.944 -30.224 1.00 85.19 136 LEU A C 1
ATOM 998 O O . LEU A 1 136 ? 7.004 -2.339 -30.307 1.00 85.19 136 LEU A O 1
ATOM 1002 N N . ALA A 1 137 ? 8.467 -3.804 -31.164 1.00 84.38 137 ALA A N 1
ATOM 1003 C CA . ALA A 1 137 ? 7.670 -4.092 -32.356 1.00 84.38 137 ALA A CA 1
ATOM 1004 C C . ALA A 1 137 ? 6.292 -4.688 -32.020 1.00 84.38 137 ALA A C 1
ATOM 1006 O O . ALA A 1 137 ? 5.328 -4.449 -32.745 1.00 84.38 137 ALA A O 1
ATOM 1007 N N . ARG A 1 138 ? 6.185 -5.446 -30.919 1.00 84.75 138 ARG A N 1
ATOM 1008 C CA . ARG A 1 138 ? 4.943 -6.121 -30.515 1.00 84.75 138 ARG A CA 1
ATOM 1009 C C . ARG A 1 138 ? 4.049 -5.291 -29.591 1.00 84.75 138 ARG A C 1
ATOM 1011 O O . ARG A 1 138 ? 2.830 -5.412 -29.661 1.00 84.75 138 ARG A O 1
ATOM 1018 N N . THR A 1 139 ? 4.633 -4.467 -28.720 1.00 86.25 139 THR A N 1
ATOM 1019 C CA . THR A 1 139 ? 3.906 -3.669 -27.710 1.00 86.25 139 THR A CA 1
ATOM 1020 C C . THR A 1 139 ? 3.611 -2.255 -28.181 1.00 86.25 139 THR A C 1
ATOM 1022 O O . THR A 1 139 ? 2.563 -1.695 -27.847 1.00 86.25 139 THR A O 1
ATOM 1025 N N . SER A 1 140 ? 4.485 -1.670 -29.004 1.00 77.44 140 SER A N 1
ATOM 1026 C CA . SER A 1 140 ? 4.164 -0.409 -29.644 1.00 77.44 140 SER A CA 1
ATOM 1027 C C . SER A 1 140 ? 3.148 -0.703 -30.744 1.00 77.44 140 SER A C 1
ATOM 1029 O O . SER A 1 140 ? 3.466 -1.152 -31.836 1.00 77.44 140 SER A O 1
ATOM 1031 N N . ARG A 1 141 ? 1.874 -0.396 -30.488 1.00 62.16 141 ARG A N 1
ATOM 1032 C CA . ARG A 1 141 ? 0.823 -0.341 -31.524 1.00 62.16 141 ARG A CA 1
ATOM 1033 C C . ARG A 1 141 ? 1.110 0.720 -32.606 1.00 62.16 141 ARG A C 1
ATOM 1035 O O . ARG A 1 141 ? 0.226 1.077 -33.379 1.00 62.16 141 ARG A O 1
ATOM 1042 N N . ARG A 1 142 ? 2.321 1.287 -32.628 1.00 56.31 142 ARG A N 1
ATOM 1043 C CA . ARG A 1 142 ? 2.775 2.232 -33.634 1.00 56.31 142 ARG A CA 1
ATOM 1044 C C . ARG A 1 142 ? 3.267 1.421 -34.826 1.00 56.31 142 ARG A C 1
ATOM 1046 O O . ARG A 1 142 ? 4.164 0.600 -34.649 1.00 56.31 142 ARG A O 1
ATOM 1053 N N . PRO A 1 143 ? 2.740 1.661 -36.036 1.00 54.44 143 PRO A N 1
ATOM 1054 C CA . PRO A 1 143 ? 3.340 1.087 -37.224 1.00 54.44 143 PRO A CA 1
ATOM 1055 C C . PRO A 1 143 ? 4.802 1.528 -37.241 1.00 54.44 143 PRO A C 1
ATOM 1057 O O . PRO A 1 143 ? 5.085 2.729 -37.214 1.00 54.44 143 PRO A O 1
ATOM 1060 N N . ALA A 1 144 ? 5.723 0.562 -37.217 1.00 56.47 144 ALA A N 1
ATOM 1061 C CA . ALA A 1 144 ? 7.138 0.832 -37.391 1.00 56.47 144 ALA A CA 1
ATOM 1062 C C . ALA A 1 144 ? 7.275 1.671 -38.665 1.00 56.47 144 ALA A C 1
ATOM 1064 O O . ALA A 1 144 ? 6.994 1.190 -39.767 1.00 56.47 144 ALA A O 1
ATOM 1065 N N . LEU A 1 145 ? 7.612 2.958 -38.519 1.00 55.78 145 LEU A N 1
ATOM 1066 C CA . LEU A 1 145 ? 7.854 3.814 -39.673 1.00 55.78 145 LEU A CA 1
ATOM 1067 C C . LEU A 1 145 ? 8.904 3.091 -40.517 1.00 55.78 145 LEU A C 1
ATOM 1069 O O . LEU A 1 145 ? 9.942 2.714 -39.969 1.00 55.78 145 LEU A O 1
ATOM 1073 N N . PRO A 1 146 ? 8.646 2.842 -41.813 1.00 56.28 146 PRO A N 1
ATOM 1074 C CA . PRO A 1 146 ? 9.500 1.981 -42.608 1.00 56.28 146 PRO A CA 1
ATOM 1075 C C . PRO A 1 146 ? 10.920 2.532 -42.536 1.00 56.28 146 PRO A C 1
ATOM 1077 O O . PRO A 1 146 ? 11.171 3.666 -42.952 1.00 56.28 146 PRO A O 1
ATOM 1080 N N . SER A 1 147 ? 11.835 1.730 -41.993 1.00 62.03 147 SER A N 1
ATOM 1081 C CA . SER A 1 147 ? 13.244 2.062 -41.737 1.00 62.03 147 SER A CA 1
ATOM 1082 C C . SER A 1 147 ? 13.938 2.704 -42.944 1.00 62.03 147 SER A C 1
ATOM 1084 O O . SER A 1 147 ? 14.825 3.540 -42.794 1.00 62.03 147 SER A O 1
ATOM 1086 N N . ARG A 1 148 ? 13.456 2.417 -44.160 1.00 61.19 148 ARG A N 1
ATOM 1087 C CA . ARG A 1 148 ? 13.861 3.069 -45.414 1.00 61.19 148 ARG A CA 1
ATOM 1088 C C . ARG A 1 148 ? 13.649 4.587 -45.434 1.00 61.19 148 ARG A C 1
ATOM 1090 O O . ARG A 1 148 ? 14.488 5.290 -45.990 1.00 61.19 148 ARG A O 1
ATOM 1097 N N . ARG A 1 149 ? 12.563 5.122 -44.862 1.00 64.69 149 ARG A N 1
ATOM 1098 C CA . ARG A 1 149 ? 12.326 6.578 -44.791 1.00 64.69 149 ARG A CA 1
ATOM 1099 C C . ARG A 1 149 ? 13.271 7.239 -43.797 1.00 64.69 149 ARG A C 1
ATOM 1101 O O . ARG A 1 149 ? 13.871 8.244 -44.153 1.00 64.69 149 ARG A O 1
ATOM 1108 N N . ALA A 1 150 ? 13.469 6.641 -42.623 1.00 70.75 150 ALA A N 1
ATOM 1109 C CA . ALA A 1 150 ? 14.439 7.125 -41.641 1.00 70.75 150 ALA A CA 1
ATOM 1110 C C . ALA A 1 150 ? 15.872 7.099 -42.206 1.00 70.75 150 ALA A C 1
ATOM 1112 O O . ALA A 1 150 ? 16.590 8.091 -42.113 1.00 70.75 150 ALA A O 1
ATOM 1113 N N . ALA A 1 151 ? 16.254 6.020 -42.897 1.00 72.38 151 ALA A N 1
ATOM 1114 C CA . ALA A 1 151 ? 17.551 5.903 -43.562 1.00 72.38 151 ALA A CA 1
ATOM 1115 C C . ALA A 1 151 ? 17.726 6.917 -44.707 1.00 72.38 151 ALA A C 1
ATOM 1117 O O . ALA A 1 151 ? 18.797 7.510 -44.844 1.00 72.38 151 ALA A O 1
ATOM 1118 N N . ARG A 1 152 ? 16.678 7.171 -45.507 1.00 75.50 152 ARG A N 1
ATOM 1119 C CA . ARG A 1 152 ? 16.688 8.222 -46.542 1.00 75.50 152 ARG A CA 1
ATOM 1120 C C . ARG A 1 152 ? 16.811 9.611 -45.933 1.00 75.50 152 ARG A C 1
ATOM 1122 O O . ARG A 1 152 ? 17.616 10.398 -46.417 1.00 75.50 152 ARG A O 1
ATOM 1129 N N . PHE A 1 153 ? 16.076 9.893 -44.861 1.00 78.38 153 PHE A N 1
ATOM 1130 C CA . PHE A 1 153 ? 16.165 11.166 -44.153 1.00 78.38 153 PHE A CA 1
ATOM 1131 C C . PHE A 1 153 ? 17.573 11.362 -43.588 1.00 78.38 153 PHE A C 1
ATOM 1133 O O . PHE A 1 153 ? 18.193 12.379 -43.858 1.00 78.38 153 PHE A O 1
ATOM 1140 N N . ALA A 1 154 ? 18.141 10.350 -42.927 1.00 78.19 154 ALA A N 1
ATOM 1141 C CA . ALA A 1 154 ? 19.515 10.382 -42.430 1.00 78.19 154 ALA A CA 1
ATOM 1142 C C . ALA A 1 154 ? 20.559 10.547 -43.552 1.00 78.19 154 ALA A C 1
ATOM 1144 O O . ALA A 1 154 ? 21.583 11.202 -43.364 1.00 78.19 154 ALA A O 1
ATOM 1145 N N . ALA A 1 155 ? 20.333 9.968 -44.735 1.00 79.50 155 ALA A N 1
ATOM 1146 C CA . ALA A 1 155 ? 21.211 10.148 -45.893 1.00 79.50 155 ALA A CA 1
ATOM 1147 C C . ALA A 1 155 ? 21.106 11.558 -46.502 1.00 79.50 155 ALA A C 1
ATOM 1149 O O . ALA A 1 155 ? 22.113 12.113 -46.940 1.00 79.50 155 ALA A O 1
ATOM 1150 N N . VAL A 1 156 ? 19.909 12.147 -46.524 1.00 81.00 156 VAL A N 1
ATOM 1151 C CA . VAL A 1 156 ? 19.686 13.536 -46.953 1.00 81.00 156 VAL A CA 1
ATOM 1152 C C . VAL A 1 156 ? 20.286 14.509 -45.940 1.00 81.00 156 VAL A C 1
ATOM 1154 O O . VAL A 1 156 ? 21.006 15.417 -46.334 1.00 81.00 156 VAL A O 1
ATOM 1157 N N . TRP A 1 157 ? 20.095 14.263 -44.644 1.00 75.56 157 TRP A N 1
ATOM 1158 C CA . TRP A 1 157 ? 20.697 15.042 -43.564 1.00 75.56 157 TRP A CA 1
ATOM 1159 C C . TRP A 1 157 ? 22.218 14.996 -43.579 1.00 75.56 157 TRP A C 1
ATOM 1161 O O . TRP A 1 157 ? 22.840 16.030 -43.387 1.00 75.56 157 TRP A O 1
ATOM 1171 N N . ARG A 1 158 ? 22.833 13.843 -43.874 1.00 79.31 158 ARG A N 1
ATOM 1172 C CA . ARG A 1 158 ? 24.290 13.757 -44.060 1.00 79.31 158 ARG A CA 1
ATOM 1173 C C . ARG A 1 158 ? 24.768 14.581 -45.254 1.00 79.31 158 ARG A C 1
ATOM 1175 O O . ARG A 1 158 ? 25.748 15.306 -45.133 1.00 79.31 158 ARG A O 1
ATOM 1182 N N . ARG A 1 159 ? 24.057 14.533 -46.388 1.00 78.25 159 ARG A N 1
ATOM 1183 C CA . ARG A 1 159 ? 24.380 15.372 -47.559 1.00 78.25 159 ARG A CA 1
ATOM 1184 C C . ARG A 1 159 ? 24.231 16.859 -47.267 1.00 78.25 159 ARG A C 1
ATOM 1186 O O . ARG A 1 159 ? 25.065 17.640 -47.712 1.00 78.25 159 ARG A O 1
ATOM 1193 N N . LEU A 1 160 ? 23.197 17.235 -46.518 1.00 71.56 160 LEU A N 1
ATOM 1194 C CA . LEU A 1 160 ? 23.029 18.601 -46.047 1.00 71.56 160 LEU A CA 1
ATOM 1195 C C . LEU A 1 160 ? 24.171 18.968 -45.087 1.00 71.56 160 LEU A C 1
ATOM 1197 O O . LEU A 1 160 ? 24.876 19.924 -45.352 1.00 71.56 160 LEU A O 1
ATOM 1201 N N . ALA A 1 161 ? 24.466 18.188 -44.051 1.00 72.12 161 ALA A N 1
ATOM 1202 C CA . ALA A 1 161 ? 25.496 18.518 -43.058 1.00 72.12 161 ALA A CA 1
ATOM 1203 C C . ALA A 1 161 ? 26.902 18.782 -43.645 1.00 72.12 161 ALA A C 1
ATOM 1205 O O . ALA A 1 161 ? 27.686 19.507 -43.040 1.00 72.12 161 ALA A O 1
ATOM 1206 N N . HIS A 1 162 ? 27.220 18.256 -44.834 1.00 73.06 162 HIS A N 1
ATOM 1207 C CA . HIS A 1 162 ? 28.475 18.547 -45.539 1.00 73.06 162 HIS A CA 1
ATOM 1208 C C . HIS A 1 162 ? 28.509 19.895 -46.287 1.00 73.06 162 HIS A C 1
ATOM 1210 O O . HIS A 1 162 ? 29.558 20.269 -46.813 1.00 73.06 162 HIS A O 1
ATOM 1216 N N . ARG A 1 163 ? 27.407 20.651 -46.349 1.00 75.75 163 ARG A N 1
ATOM 1217 C CA . ARG A 1 163 ? 27.380 21.993 -46.947 1.00 75.75 163 ARG A CA 1
ATOM 1218 C C . ARG A 1 163 ? 27.789 23.047 -45.901 1.00 75.75 163 ARG A C 1
ATOM 1220 O O . ARG A 1 163 ? 27.090 23.210 -44.903 1.00 75.75 163 ARG A O 1
ATOM 1227 N N . PRO A 1 164 ? 28.839 23.854 -46.146 1.00 67.69 164 PRO A N 1
ATOM 1228 C CA . PRO A 1 164 ? 29.369 24.806 -45.160 1.00 67.69 164 PRO A CA 1
ATOM 1229 C C . PRO A 1 164 ? 28.405 25.949 -44.789 1.00 67.69 164 PRO A C 1
ATOM 1231 O O . PRO A 1 164 ? 28.591 26.597 -43.765 1.00 67.69 164 PRO A O 1
ATOM 1234 N N . ARG A 1 165 ? 27.349 26.193 -45.577 1.00 76.00 165 ARG A N 1
ATOM 1235 C CA . ARG A 1 165 ? 26.350 27.249 -45.313 1.00 76.00 165 ARG A CA 1
ATOM 1236 C C . ARG A 1 165 ? 25.221 26.842 -44.354 1.00 76.00 165 ARG A C 1
ATOM 1238 O O . ARG A 1 165 ? 24.463 27.701 -43.915 1.00 76.00 165 ARG A O 1
ATOM 1245 N N . ILE A 1 166 ? 25.132 25.568 -43.968 1.00 73.19 166 ILE A N 1
ATOM 1246 C CA . ILE A 1 166 ? 24.004 25.066 -43.166 1.00 73.19 166 ILE A CA 1
ATOM 1247 C C . ILE A 1 166 ? 24.034 25.476 -41.704 1.00 73.19 166 ILE A C 1
ATOM 1249 O O . ILE A 1 166 ? 22.974 25.569 -41.097 1.00 73.19 166 ILE A O 1
ATOM 1253 N N . ALA A 1 167 ? 25.199 25.787 -41.138 1.00 72.44 167 ALA A N 1
ATOM 1254 C CA . ALA A 1 167 ? 25.243 26.334 -39.784 1.00 72.44 167 ALA A CA 1
ATOM 1255 C C . ALA A 1 167 ? 24.433 27.640 -39.685 1.00 72.44 167 ALA A C 1
ATOM 1257 O O . ALA A 1 167 ? 23.711 27.855 -38.715 1.00 72.44 167 ALA A O 1
ATOM 1258 N N . TRP A 1 168 ? 24.498 28.475 -40.726 1.00 79.19 168 TRP A N 1
ATOM 1259 C CA . TRP A 1 168 ? 23.812 29.763 -40.765 1.00 79.19 168 TRP A CA 1
ATOM 1260 C C . TRP A 1 168 ? 22.323 29.616 -41.101 1.00 79.19 168 TRP A C 1
ATOM 1262 O O . TRP A 1 168 ? 21.476 30.184 -40.417 1.00 79.19 168 TRP A O 1
ATOM 1272 N N . GLU A 1 169 ? 21.987 28.781 -42.090 1.00 83.06 169 GLU A N 1
ATOM 1273 C CA . GLU A 1 169 ? 20.590 28.472 -42.433 1.00 83.06 169 GLU A CA 1
ATOM 1274 C C . GLU A 1 169 ? 19.866 27.765 -41.273 1.00 83.06 169 GLU A C 1
ATOM 1276 O O . GLU A 1 169 ? 18.720 28.083 -40.966 1.00 83.06 169 GLU A O 1
ATOM 1281 N N . GLY A 1 170 ? 20.547 26.856 -40.570 1.00 80.25 170 GLY A N 1
ATOM 1282 C CA . GLY A 1 170 ? 20.022 26.159 -39.398 1.00 80.25 170 GLY A CA 1
ATOM 1283 C C . GLY A 1 170 ? 19.823 27.078 -38.194 1.00 80.25 170 GLY A C 1
ATOM 1284 O O . GLY A 1 170 ? 18.801 26.969 -37.521 1.00 80.25 170 GLY A O 1
ATOM 1285 N N . ALA A 1 171 ? 20.743 28.018 -37.950 1.00 82.06 171 ALA A N 1
ATOM 1286 C CA . ALA A 1 171 ? 20.573 29.037 -36.914 1.00 82.06 171 ALA A CA 1
ATOM 1287 C C . ALA A 1 171 ? 19.374 29.952 -37.209 1.00 82.06 171 ALA A C 1
ATOM 1289 O O . ALA A 1 171 ? 18.609 30.269 -36.300 1.00 82.06 171 ALA A O 1
ATOM 1290 N N . TYR A 1 172 ? 19.170 30.322 -38.476 1.00 87.12 172 TYR A N 1
ATOM 1291 C CA . TYR A 1 172 ? 18.045 31.153 -38.904 1.00 87.12 172 TYR A CA 1
ATOM 1292 C C . TYR A 1 172 ? 16.698 30.420 -38.817 1.00 87.12 172 TYR A C 1
ATOM 1294 O O . TYR A 1 172 ? 15.726 30.941 -38.280 1.00 87.12 172 TYR A O 1
ATOM 1302 N N . VAL A 1 173 ? 16.630 29.169 -39.280 1.00 87.62 173 VAL A N 1
ATOM 1303 C CA . VAL A 1 173 ? 15.416 28.349 -39.129 1.00 87.62 173 VAL A CA 1
ATOM 1304 C C . VAL A 1 173 ? 15.140 28.064 -37.652 1.00 87.62 173 VAL A C 1
ATOM 1306 O O . VAL A 1 173 ? 13.995 28.139 -37.212 1.00 87.62 173 VAL A O 1
ATOM 1309 N N . GLY A 1 174 ? 16.183 27.789 -36.869 1.00 83.56 174 GLY A N 1
ATOM 1310 C CA . GLY A 1 174 ? 16.086 27.597 -35.427 1.00 83.56 174 GLY A CA 1
ATOM 1311 C C . GLY A 1 174 ? 15.536 28.828 -34.710 1.00 83.56 174 GLY A C 1
ATOM 1312 O O . GLY A 1 174 ? 14.651 28.681 -33.871 1.00 83.56 174 GLY A O 1
ATOM 1313 N N . SER A 1 175 ? 15.990 30.034 -35.067 1.00 84.56 175 SER A N 1
ATOM 1314 C CA . SER A 1 175 ? 15.479 31.276 -34.479 1.00 84.56 175 SER A CA 1
ATOM 1315 C C . SER A 1 175 ? 14.026 31.546 -34.874 1.00 84.56 175 SER A C 1
ATOM 1317 O O . SER A 1 175 ? 13.237 31.898 -34.001 1.00 84.56 175 SER A O 1
ATOM 1319 N N . ILE A 1 176 ? 13.631 31.286 -36.127 1.00 85.38 176 ILE A N 1
ATOM 1320 C CA . ILE A 1 176 ? 12.224 31.364 -36.558 1.00 85.38 176 ILE A CA 1
ATOM 1321 C C . ILE A 1 176 ? 11.359 30.392 -35.756 1.00 85.38 176 ILE A C 1
ATOM 1323 O O . ILE A 1 176 ? 10.315 30.786 -35.247 1.00 85.38 176 ILE A O 1
ATOM 1327 N N . ILE A 1 177 ? 11.790 29.138 -35.595 1.00 83.88 177 ILE A N 1
ATOM 1328 C CA . ILE A 1 177 ? 11.062 28.142 -34.797 1.00 83.88 177 ILE A CA 1
ATOM 1329 C C . ILE A 1 177 ? 10.938 28.603 -33.343 1.00 83.88 177 ILE A C 1
ATOM 1331 O O . ILE A 1 177 ? 9.866 28.475 -32.760 1.00 83.88 177 ILE A O 1
ATOM 1335 N N . MET A 1 178 ? 11.999 29.173 -32.767 1.00 80.62 178 MET A N 1
ATOM 1336 C CA . MET A 1 178 ? 11.986 29.711 -31.404 1.00 80.62 178 MET A CA 1
ATOM 1337 C C . MET A 1 178 ? 10.979 30.864 -31.273 1.00 80.62 178 MET A C 1
ATOM 1339 O O . MET A 1 178 ? 10.135 30.856 -30.380 1.00 80.62 178 MET A O 1
ATOM 1343 N N . VAL A 1 179 ? 10.985 31.807 -32.217 1.00 82.31 179 VAL A N 1
ATOM 1344 C CA . VAL A 1 179 ? 10.017 32.913 -32.264 1.00 82.31 179 VAL A CA 1
ATOM 1345 C C . VAL A 1 179 ? 8.588 32.399 -32.464 1.00 82.31 179 VAL A C 1
ATOM 1347 O O . VAL A 1 179 ? 7.665 32.907 -31.840 1.00 82.31 179 VAL A O 1
ATOM 1350 N N . VAL A 1 180 ? 8.376 31.358 -33.266 1.00 81.62 180 VAL A N 1
ATOM 1351 C CA . VAL A 1 180 ? 7.046 30.765 -33.462 1.00 81.62 180 VAL A CA 1
ATOM 1352 C C . VAL A 1 180 ? 6.572 30.005 -32.218 1.00 81.62 180 VAL A C 1
ATOM 1354 O O . VAL A 1 180 ? 5.393 30.082 -31.884 1.00 81.62 180 VAL A O 1
ATOM 1357 N N . LEU A 1 181 ? 7.460 29.295 -31.511 1.00 77.25 181 LEU A N 1
ATOM 1358 C CA . LEU A 1 181 ? 7.107 28.537 -30.304 1.00 77.25 181 LEU A CA 1
ATOM 1359 C C . LEU A 1 181 ? 6.901 29.406 -29.058 1.00 77.25 181 LEU A C 1
ATOM 1361 O O . LEU A 1 181 ? 6.163 28.984 -28.166 1.00 77.25 181 LEU A O 1
ATOM 1365 N N . PHE A 1 182 ? 7.563 30.561 -28.976 1.00 74.56 182 PHE A N 1
ATOM 1366 C CA . PHE A 1 182 ? 7.594 31.378 -27.757 1.00 74.56 182 PHE A CA 1
ATOM 1367 C C . PHE A 1 182 ? 7.167 32.835 -27.957 1.00 74.56 182 PHE A C 1
ATOM 1369 O O . PHE A 1 182 ? 6.762 33.478 -26.996 1.00 74.56 182 PHE A O 1
ATOM 1376 N N . GLY A 1 183 ? 7.276 33.373 -29.170 1.00 67.44 183 GLY A N 1
ATOM 1377 C CA . GLY A 1 183 ? 7.050 34.791 -29.461 1.00 67.44 183 GLY A CA 1
ATOM 1378 C C . GLY A 1 183 ? 5.682 35.119 -30.062 1.00 67.44 183 GLY A C 1
ATOM 1379 O O . GLY A 1 183 ? 5.240 36.260 -29.961 1.00 67.44 183 GLY A O 1
ATOM 1380 N N . ALA A 1 184 ? 4.991 34.157 -30.681 1.00 74.25 184 ALA A N 1
ATOM 1381 C CA . ALA A 1 184 ? 3.650 34.392 -31.212 1.00 74.25 184 ALA A CA 1
ATOM 1382 C C . ALA A 1 184 ? 2.594 34.331 -30.093 1.00 74.25 184 ALA A C 1
ATOM 1384 O O . ALA A 1 184 ? 2.631 33.443 -29.246 1.00 74.25 184 ALA A O 1
ATOM 1385 N N . ALA A 1 185 ? 1.600 35.223 -30.124 1.00 65.56 185 ALA A N 1
ATOM 1386 C CA . ALA A 1 185 ? 0.514 35.260 -29.132 1.00 65.56 185 ALA A CA 1
ATOM 1387 C C . ALA A 1 185 ? -0.303 33.950 -29.055 1.00 65.56 185 ALA A C 1
ATOM 1389 O O . ALA A 1 185 ? -0.915 33.658 -28.035 1.00 65.56 185 ALA A O 1
ATOM 1390 N N . ASN A 1 186 ? -0.263 33.137 -30.116 1.00 69.75 186 ASN A N 1
ATOM 1391 C CA . ASN A 1 186 ? -0.949 31.845 -30.214 1.00 69.75 186 ASN A CA 1
ATOM 1392 C C . ASN A 1 186 ? 0.010 30.661 -30.015 1.00 69.75 186 ASN A C 1
ATOM 1394 O O . ASN A 1 186 ? -0.305 29.529 -30.390 1.00 69.75 186 ASN A O 1
ATOM 1398 N N . ALA A 1 187 ? 1.229 30.920 -29.542 1.00 67.44 187 ALA A N 1
ATOM 1399 C CA . ALA A 1 187 ? 2.238 29.890 -29.456 1.00 67.44 187 ALA A CA 1
ATOM 1400 C C . ALA A 1 187 ? 1.904 28.893 -28.336 1.00 67.44 187 ALA A C 1
ATOM 1402 O O . ALA A 1 187 ? 1.465 29.294 -27.255 1.00 67.44 187 ALA A O 1
ATOM 1403 N N . PRO A 1 188 ? 2.162 27.591 -28.544 1.00 63.75 188 PRO A N 1
ATOM 1404 C CA . PRO A 1 188 ? 1.784 26.541 -27.597 1.00 63.75 188 PRO A CA 1
ATOM 1405 C C . PRO A 1 188 ? 2.432 26.690 -26.211 1.00 63.75 188 PRO A C 1
ATOM 1407 O O . PRO A 1 188 ? 1.949 26.092 -25.252 1.00 63.75 188 PRO A O 1
ATOM 1410 N N . PHE A 1 189 ? 3.501 27.488 -26.091 1.00 58.56 189 PHE A N 1
ATOM 1411 C CA . PHE A 1 189 ? 4.219 27.721 -24.836 1.00 58.56 189 PHE A CA 1
ATOM 1412 C C . PHE A 1 189 ? 4.112 29.155 -24.297 1.00 58.56 189 PHE A C 1
ATOM 1414 O O . PHE A 1 189 ? 4.726 29.446 -23.270 1.00 58.56 189 PHE A O 1
ATOM 1421 N N . ALA A 1 190 ? 3.321 30.034 -24.925 1.00 62.81 190 ALA A N 1
ATOM 1422 C CA . ALA A 1 190 ? 3.174 31.427 -24.486 1.00 62.81 190 ALA A CA 1
ATOM 1423 C C . ALA A 1 190 ? 2.613 31.543 -23.050 1.00 62.81 190 ALA A C 1
ATOM 1425 O O . ALA A 1 190 ? 3.043 32.397 -22.278 1.00 62.81 190 ALA A O 1
ATOM 1426 N N . ASP A 1 191 ? 1.732 30.619 -22.654 1.00 62.41 191 ASP A N 1
ATOM 1427 C CA . ASP A 1 191 ? 1.071 30.613 -21.338 1.00 62.41 191 ASP A CA 1
ATOM 1428 C C . ASP A 1 191 ? 1.879 29.950 -20.212 1.00 62.41 191 ASP A C 1
ATOM 1430 O O . ASP A 1 191 ? 1.519 30.053 -19.036 1.00 62.41 191 ASP A O 1
ATOM 1434 N N . VAL A 1 192 ? 2.957 29.232 -20.532 1.00 63.41 192 VAL A N 1
ATOM 1435 C CA . VAL A 1 192 ? 3.724 28.460 -19.542 1.00 63.41 192 VAL A CA 1
ATOM 1436 C C . VAL A 1 192 ? 4.349 29.330 -18.442 1.00 63.41 192 VAL A C 1
ATOM 1438 O O . VAL A 1 192 ? 4.182 28.974 -17.272 1.00 63.41 192 VAL A O 1
ATOM 1441 N N . PRO A 1 193 ? 5.013 30.468 -18.733 1.00 62.19 193 PRO A N 1
ATOM 1442 C CA . PRO A 1 193 ? 5.563 31.315 -17.672 1.00 62.19 193 PRO A CA 1
ATOM 1443 C C . PRO A 1 193 ? 4.470 31.949 -16.796 1.00 62.19 193 PRO A C 1
ATOM 1445 O O . PRO A 1 193 ? 4.641 32.041 -15.581 1.00 62.19 193 PRO A O 1
ATOM 1448 N N . GLY A 1 194 ? 3.322 32.314 -17.379 1.00 65.94 194 GLY A N 1
ATOM 1449 C CA . GLY A 1 194 ? 2.185 32.869 -16.639 1.00 65.94 194 GLY A CA 1
ATOM 1450 C C . GLY A 1 194 ? 1.542 31.845 -15.702 1.00 65.94 194 GLY A C 1
ATOM 1451 O O . GLY A 1 194 ? 1.363 32.111 -14.515 1.00 65.94 194 GLY A O 1
ATOM 1452 N N . ARG A 1 195 ? 1.269 30.631 -16.198 1.00 64.81 195 ARG A N 1
ATOM 1453 C CA . ARG A 1 195 ? 0.698 29.542 -15.388 1.00 64.81 195 ARG A CA 1
ATOM 1454 C C . ARG A 1 195 ? 1.637 29.087 -14.274 1.00 64.81 195 ARG A C 1
ATOM 1456 O O . ARG A 1 195 ? 1.168 28.816 -13.173 1.00 64.81 195 ARG A O 1
ATOM 1463 N N . ALA A 1 196 ? 2.946 29.052 -14.523 1.00 63.66 196 ALA A N 1
ATOM 1464 C CA . ALA A 1 196 ? 3.929 28.728 -13.490 1.00 63.66 196 ALA A CA 1
ATOM 1465 C C . ALA A 1 196 ? 3.916 29.758 -12.345 1.00 63.66 196 ALA A C 1
ATOM 1467 O O . ALA A 1 196 ? 3.918 29.375 -11.178 1.00 63.66 196 ALA A O 1
ATOM 1468 N N . LEU A 1 197 ? 3.828 31.054 -12.663 1.00 67.75 197 LEU A N 1
ATOM 1469 C CA . LEU A 1 197 ? 3.746 32.120 -11.659 1.00 67.75 197 LEU A CA 1
ATOM 1470 C C . LEU A 1 197 ? 2.428 32.101 -10.874 1.00 67.75 197 LEU A C 1
ATOM 1472 O O . LEU A 1 197 ? 2.443 32.327 -9.665 1.00 67.75 197 LEU A O 1
ATOM 1476 N N . VAL A 1 198 ? 1.304 31.793 -11.528 1.00 72.75 198 VAL A N 1
ATOM 1477 C CA . VAL A 1 198 ? -0.004 31.659 -10.861 1.00 72.75 198 VAL A CA 1
ATOM 1478 C C . VAL A 1 198 ? 0.003 30.503 -9.863 1.00 72.75 198 VAL A C 1
ATOM 1480 O O . VAL A 1 198 ? -0.449 30.674 -8.735 1.00 72.75 198 VAL A O 1
ATOM 1483 N N . VAL A 1 199 ? 0.571 29.351 -10.232 1.00 70.69 199 VAL A N 1
ATOM 1484 C CA . VAL A 1 199 ? 0.694 28.200 -9.324 1.00 70.69 199 VAL A CA 1
ATOM 1485 C C . VAL A 1 199 ? 1.593 28.532 -8.132 1.00 70.69 199 VAL A C 1
ATOM 1487 O O . VAL A 1 199 ? 1.241 28.213 -7.001 1.00 70.69 199 VAL A O 1
ATOM 1490 N N . VAL A 1 200 ? 2.718 29.218 -8.353 1.00 72.25 200 VAL A N 1
ATOM 1491 C CA . VAL A 1 200 ? 3.615 29.634 -7.260 1.00 72.25 200 VAL A CA 1
ATOM 1492 C C . VAL A 1 200 ? 2.920 30.611 -6.310 1.00 72.25 200 VAL A C 1
ATOM 1494 O O . VAL A 1 200 ? 3.018 30.443 -5.098 1.00 72.25 200 VAL A O 1
ATOM 1497 N N . ARG A 1 201 ? 2.176 31.590 -6.838 1.00 74.62 201 ARG A N 1
ATOM 1498 C CA . ARG A 1 201 ? 1.450 32.571 -6.020 1.00 74.62 201 ARG A CA 1
ATOM 1499 C C . ARG A 1 201 ? 0.304 31.925 -5.230 1.00 74.62 201 ARG A C 1
ATOM 1501 O O . ARG A 1 201 ? 0.189 32.184 -4.038 1.00 74.62 201 ARG A O 1
ATOM 1508 N N . ALA A 1 202 ? -0.459 31.022 -5.849 1.00 73.50 202 ALA A N 1
ATOM 1509 C CA . ALA A 1 202 ? -1.520 30.268 -5.175 1.00 73.50 202 ALA A CA 1
ATOM 1510 C C . ALA A 1 202 ? -0.974 29.379 -4.043 1.00 73.50 202 ALA A C 1
ATOM 1512 O O . ALA A 1 202 ? -1.538 29.332 -2.952 1.00 73.50 202 ALA A O 1
ATOM 1513 N N . VAL A 1 203 ? 0.167 28.717 -4.267 1.00 71.12 203 VAL A N 1
ATOM 1514 C CA . VAL A 1 203 ? 0.843 27.924 -3.229 1.00 71.12 203 VAL A CA 1
ATOM 1515 C C . VAL A 1 203 ? 1.343 28.824 -2.093 1.00 71.12 203 VAL A C 1
ATOM 1517 O O . VAL A 1 203 ? 1.172 28.481 -0.925 1.00 71.12 203 VAL A O 1
ATOM 1520 N N . GLN A 1 204 ? 1.900 29.992 -2.418 1.00 72.62 204 GLN A N 1
ATOM 1521 C CA . GLN A 1 204 ? 2.417 30.949 -1.440 1.00 72.62 204 GLN A CA 1
ATOM 1522 C C . GLN A 1 204 ? 1.317 31.569 -0.559 1.00 72.62 204 GLN A C 1
ATOM 1524 O O . GLN A 1 204 ? 1.558 31.785 0.624 1.00 72.62 204 GLN A O 1
ATOM 1529 N N . GLU A 1 205 ? 0.116 31.806 -1.094 1.00 74.56 205 GLU A N 1
ATOM 1530 C CA . GLU A 1 205 ? -1.046 32.288 -0.323 1.00 74.56 205 GLU A CA 1
ATOM 1531 C C . GLU A 1 205 ? -1.649 31.208 0.589 1.00 74.56 205 GLU A C 1
ATOM 1533 O O . GLU A 1 205 ? -2.185 31.520 1.649 1.00 74.56 205 GLU A O 1
ATOM 1538 N N . SER A 1 206 ? -1.537 29.932 0.209 1.00 71.56 206 SER A N 1
ATOM 1539 C CA . SER A 1 206 ? -2.112 28.806 0.962 1.00 71.56 206 SER A CA 1
ATOM 1540 C C . SER A 1 206 ? -1.241 28.273 2.110 1.00 71.56 206 SER A C 1
ATOM 1542 O O . SER A 1 206 ? -1.704 27.446 2.896 1.00 71.56 206 SER A O 1
ATOM 1544 N N . LEU A 1 207 ? 0.016 28.718 2.225 1.00 66.88 207 LEU A N 1
ATOM 1545 C CA . LEU A 1 207 ? 0.956 28.219 3.231 1.00 66.88 207 LEU A CA 1
ATOM 1546 C C . LEU A 1 207 ? 1.038 29.170 4.441 1.00 66.88 207 LEU A C 1
ATOM 1548 O O . LEU A 1 207 ? 1.553 30.280 4.303 1.00 66.88 207 LEU A O 1
ATOM 1552 N N . PRO A 1 208 ? 0.606 28.752 5.649 1.00 68.00 208 PRO A N 1
ATOM 1553 C CA . PRO A 1 208 ? 0.824 29.537 6.860 1.00 68.00 208 PRO A CA 1
ATOM 1554 C C . PRO A 1 208 ? 2.331 29.699 7.125 1.00 68.00 208 PRO A C 1
ATOM 1556 O O . PRO A 1 208 ? 3.111 28.758 6.944 1.00 68.00 208 PRO A O 1
ATOM 1559 N N . ALA A 1 209 ? 2.745 30.893 7.566 1.00 66.12 209 ALA A N 1
ATOM 1560 C CA . ALA A 1 209 ? 4.153 31.302 7.703 1.00 66.12 209 ALA A CA 1
ATOM 1561 C C . ALA A 1 209 ? 5.012 30.352 8.568 1.00 66.12 209 ALA A C 1
ATOM 1563 O O . ALA A 1 209 ? 6.237 30.296 8.426 1.00 66.12 209 ALA A O 1
ATOM 1564 N N . ASP A 1 210 ? 4.369 29.567 9.430 1.00 66.69 210 ASP A N 1
ATOM 1565 C CA . ASP A 1 210 ? 5.023 28.624 10.332 1.00 66.69 210 ASP A CA 1
ATOM 1566 C C . ASP A 1 210 ? 5.283 27.252 9.687 1.00 66.69 210 ASP A C 1
ATOM 1568 O O . ASP A 1 210 ? 6.314 26.641 9.963 1.00 66.69 210 ASP A O 1
ATOM 1572 N N . ALA A 1 211 ? 4.447 26.812 8.736 1.00 62.03 211 ALA A N 1
ATOM 1573 C CA . ALA A 1 211 ? 4.695 25.606 7.935 1.00 62.03 211 ALA A CA 1
ATOM 1574 C C . ALA A 1 211 ? 5.807 25.829 6.890 1.00 62.03 211 ALA A C 1
ATOM 1576 O O . ALA A 1 211 ? 6.598 24.932 6.589 1.00 62.03 211 ALA A O 1
ATOM 1577 N N . ALA A 1 212 ? 5.932 27.060 6.381 1.00 59.25 212 ALA A N 1
ATOM 1578 C CA . ALA A 1 212 ? 6.950 27.425 5.398 1.00 59.25 212 ALA A CA 1
ATOM 1579 C C . ALA A 1 212 ? 8.390 27.308 5.942 1.00 59.25 212 ALA A C 1
ATOM 1581 O O . ALA A 1 212 ? 9.305 26.978 5.188 1.00 59.25 212 ALA A O 1
ATOM 1582 N N . ARG A 1 213 ? 8.615 27.510 7.250 1.00 65.12 213 ARG A N 1
ATOM 1583 C CA . ARG A 1 213 ? 9.959 27.399 7.851 1.00 65.12 213 ARG A CA 1
ATOM 1584 C C . ARG A 1 213 ? 10.516 25.968 7.846 1.00 65.12 213 ARG A C 1
ATOM 1586 O O . ARG A 1 213 ? 11.732 25.811 7.751 1.00 65.12 213 ARG A O 1
ATOM 1593 N N . GLY A 1 214 ? 9.656 24.947 7.895 1.00 68.69 214 GLY A N 1
ATOM 1594 C CA . GLY A 1 214 ? 10.057 23.533 7.846 1.00 68.69 214 GLY A CA 1
ATOM 1595 C C . GLY A 1 214 ? 10.109 22.943 6.433 1.00 68.69 214 GLY A C 1
ATOM 1596 O O . GLY A 1 214 ? 11.040 22.208 6.100 1.00 68.69 214 GLY A O 1
ATOM 1597 N N . GLU A 1 215 ? 9.149 23.298 5.575 1.00 68.81 215 GLU A N 1
ATOM 1598 C CA . GLU A 1 215 ? 8.980 22.631 4.276 1.00 68.81 215 GLU A CA 1
ATOM 1599 C C . GLU A 1 215 ? 9.826 23.253 3.150 1.00 68.81 215 GLU A C 1
ATOM 1601 O O . GLU A 1 215 ? 10.258 22.551 2.232 1.00 68.81 215 GLU A O 1
ATOM 1606 N N . VAL A 1 216 ? 10.146 24.553 3.230 1.00 71.44 216 VAL A N 1
ATOM 1607 C CA . VAL A 1 216 ? 10.940 25.256 2.202 1.00 71.44 216 VAL A CA 1
ATOM 1608 C C . VAL A 1 216 ? 12.341 24.649 2.013 1.00 71.44 216 VAL A C 1
ATOM 1610 O O . VAL A 1 216 ? 12.729 24.430 0.860 1.00 71.44 216 VAL A O 1
ATOM 1613 N N . PRO A 1 217 ? 13.108 24.305 3.069 1.00 77.12 217 PRO A N 1
ATOM 1614 C CA . PRO A 1 217 ? 14.392 23.623 2.907 1.00 77.12 217 PRO A CA 1
ATOM 1615 C C . PRO A 1 217 ? 14.265 22.249 2.232 1.00 77.12 217 PRO A C 1
ATOM 1617 O O . PRO A 1 217 ? 15.080 21.918 1.369 1.00 77.12 217 PRO A O 1
ATOM 1620 N N . ARG A 1 218 ? 13.226 21.466 2.566 1.00 73.50 218 ARG A N 1
ATOM 1621 C CA . ARG A 1 218 ? 12.969 20.144 1.962 1.00 73.50 218 ARG A CA 1
ATOM 1622 C C . ARG A 1 218 ? 12.635 20.244 0.481 1.00 73.50 218 ARG A C 1
ATOM 1624 O O . ARG A 1 218 ? 13.237 19.540 -0.328 1.00 73.50 218 ARG A O 1
ATOM 1631 N N . ILE A 1 219 ? 11.722 21.142 0.119 1.00 71.69 219 ILE A N 1
ATOM 1632 C CA . ILE A 1 219 ? 11.338 21.370 -1.278 1.00 71.69 219 ILE A CA 1
ATOM 1633 C C . ILE A 1 219 ? 12.547 21.875 -2.071 1.00 71.69 219 ILE A C 1
ATOM 1635 O O . ILE A 1 219 ? 12.816 21.380 -3.164 1.00 71.69 219 ILE A O 1
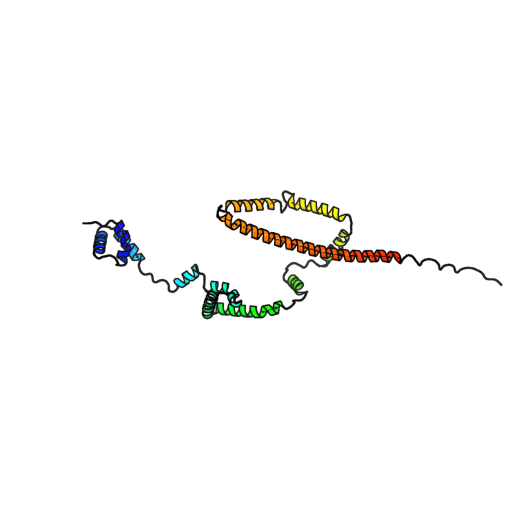ATOM 1639 N N . ARG A 1 220 ? 13.342 22.791 -1.504 1.00 75.94 220 ARG A N 1
ATOM 1640 C CA . ARG A 1 220 ? 14.573 23.286 -2.136 1.00 75.94 220 ARG A CA 1
ATOM 1641 C C . ARG A 1 220 ? 15.573 22.159 -2.404 1.00 75.94 220 ARG A C 1
ATOM 1643 O O . ARG A 1 220 ? 16.132 22.104 -3.497 1.00 75.94 220 ARG A O 1
ATOM 1650 N N . LEU A 1 221 ? 15.774 21.247 -1.452 1.00 77.94 221 LEU A N 1
ATOM 1651 C CA . LEU A 1 221 ? 16.651 20.085 -1.631 1.00 77.94 221 LEU A CA 1
ATOM 1652 C C . LEU A 1 221 ? 16.115 19.108 -2.688 1.00 77.94 221 LEU A C 1
ATOM 1654 O O . LEU A 1 221 ? 16.892 18.635 -3.516 1.00 77.94 221 LEU A O 1
ATOM 1658 N N . ALA A 1 222 ? 14.805 18.855 -2.720 1.00 72.62 222 ALA A N 1
ATOM 1659 C CA . ALA A 1 222 ? 14.175 17.994 -3.724 1.00 72.62 222 ALA A CA 1
ATOM 1660 C C . ALA A 1 222 ? 14.243 18.589 -5.145 1.00 72.62 222 ALA A C 1
ATOM 1662 O O . ALA A 1 222 ? 14.470 17.875 -6.123 1.00 72.62 222 ALA A O 1
ATOM 1663 N N . VAL A 1 223 ? 14.093 19.909 -5.276 1.00 74.69 223 VAL A N 1
ATOM 1664 C CA . VAL A 1 223 ? 14.250 20.608 -6.559 1.00 74.69 223 VAL A CA 1
ATOM 1665 C C . VAL A 1 223 ? 15.709 20.585 -7.007 1.00 74.69 223 VAL A C 1
ATOM 1667 O O . VAL A 1 223 ? 15.982 20.279 -8.167 1.00 74.69 223 VAL A O 1
ATOM 1670 N N . LEU A 1 224 ? 16.657 20.844 -6.100 1.00 74.94 224 LEU A N 1
ATOM 1671 C CA . LEU A 1 224 ? 18.087 20.796 -6.412 1.00 74.94 224 LEU A CA 1
ATOM 1672 C C . LEU A 1 224 ? 18.546 19.388 -6.811 1.00 74.94 224 LEU A C 1
ATOM 1674 O O . LEU A 1 224 ? 19.302 19.251 -7.772 1.00 74.94 224 LEU A O 1
ATOM 1678 N N . SER A 1 225 ? 18.070 18.337 -6.139 1.00 76.44 225 SER A N 1
ATOM 1679 C CA . SER A 1 225 ? 18.414 16.955 -6.495 1.00 76.44 225 SER A CA 1
ATOM 1680 C C . SER A 1 225 ? 17.873 16.578 -7.876 1.00 76.44 225 SER A C 1
ATOM 1682 O O . SER A 1 225 ? 18.602 16.016 -8.696 1.00 76.44 225 SER A O 1
ATOM 1684 N N . ARG A 1 226 ? 16.633 16.973 -8.190 1.00 71.75 226 ARG A N 1
ATOM 1685 C CA . ARG A 1 226 ? 16.013 16.727 -9.498 1.00 71.75 226 ARG A CA 1
ATOM 1686 C C . ARG A 1 226 ? 16.660 17.548 -10.614 1.00 71.75 226 ARG A C 1
ATOM 1688 O O . ARG A 1 226 ? 16.851 17.030 -11.713 1.00 71.75 226 ARG A O 1
ATOM 1695 N N . TRP A 1 227 ? 17.059 18.787 -10.331 1.00 69.75 227 TRP A N 1
ATOM 1696 C CA . TRP A 1 227 ? 17.825 19.625 -11.256 1.00 69.75 227 TRP A CA 1
ATOM 1697 C C . TRP A 1 227 ? 19.201 19.026 -11.559 1.00 69.75 227 TRP A C 1
ATOM 1699 O O . TRP A 1 227 ? 19.588 18.916 -12.722 1.00 69.75 227 TRP A O 1
ATOM 1709 N N . ASN A 1 228 ? 19.917 18.563 -10.534 1.00 76.62 228 ASN A N 1
ATOM 1710 C CA . ASN A 1 228 ? 21.212 17.910 -10.707 1.00 76.62 228 ASN A CA 1
ATOM 1711 C C . ASN A 1 228 ? 21.088 16.588 -11.479 1.00 76.62 228 ASN A C 1
ATOM 1713 O O . ASN A 1 228 ? 21.921 16.315 -12.340 1.00 76.62 228 ASN A O 1
ATOM 1717 N N . ALA A 1 229 ? 20.024 15.810 -11.253 1.00 68.00 229 ALA A N 1
ATOM 1718 C CA . ALA A 1 229 ? 19.734 14.602 -12.027 1.00 68.00 229 ALA A CA 1
ATOM 1719 C C . ALA A 1 229 ? 19.435 14.913 -13.507 1.00 68.00 229 ALA A C 1
ATOM 1721 O O . ALA A 1 229 ? 19.969 14.256 -14.402 1.00 68.00 229 ALA A O 1
ATOM 1722 N N . ALA A 1 230 ? 18.643 15.954 -13.783 1.00 61.81 230 ALA A N 1
ATOM 1723 C CA . ALA A 1 230 ? 18.383 16.412 -15.148 1.00 61.81 230 ALA A CA 1
ATOM 1724 C C . ALA A 1 230 ? 19.671 16.895 -15.836 1.00 61.81 230 ALA A C 1
ATOM 1726 O O . ALA A 1 230 ? 19.941 16.528 -16.977 1.00 61.81 230 ALA A O 1
ATOM 1727 N N . ARG A 1 231 ? 20.520 17.639 -15.119 1.00 68.06 231 ARG A N 1
ATOM 1728 C CA . ARG A 1 231 ? 21.824 18.095 -15.617 1.00 68.06 231 ARG A CA 1
ATOM 1729 C C . ARG A 1 231 ? 22.808 16.938 -15.843 1.00 68.06 231 ARG A C 1
ATOM 1731 O O . ARG A 1 231 ? 23.604 16.967 -16.783 1.00 68.06 231 ARG A O 1
ATOM 1738 N N . ALA A 1 232 ? 22.758 15.894 -15.018 1.00 68.19 232 ALA A N 1
ATOM 1739 C CA . ALA A 1 232 ? 23.538 14.673 -15.220 1.00 68.19 232 ALA A CA 1
ATOM 1740 C C . ALA A 1 232 ? 23.088 13.923 -16.487 1.00 68.19 232 ALA A C 1
ATOM 1742 O O . ALA A 1 232 ? 23.922 13.428 -17.244 1.00 68.19 232 ALA A O 1
ATOM 1743 N N . LEU A 1 233 ? 21.782 13.899 -16.773 1.00 64.81 233 LEU A N 1
ATOM 1744 C CA . LEU A 1 233 ? 21.240 13.347 -18.017 1.00 64.81 233 LEU A CA 1
ATOM 1745 C C . LEU A 1 233 ? 21.666 14.161 -19.242 1.00 64.81 233 LEU A C 1
ATOM 1747 O O . LEU A 1 233 ? 22.120 13.571 -20.222 1.00 64.81 233 LEU A O 1
ATOM 1751 N N . THR A 1 234 ? 21.586 15.495 -19.189 1.00 60.22 234 THR A N 1
ATOM 1752 C CA . THR A 1 234 ? 22.007 16.342 -20.316 1.00 60.22 234 THR A CA 1
ATOM 1753 C C . THR A 1 234 ? 23.509 16.261 -20.555 1.00 60.22 234 THR A C 1
ATOM 1755 O O . THR A 1 234 ? 23.921 16.124 -21.699 1.00 60.22 234 THR A O 1
ATOM 1758 N N . SER A 1 235 ? 24.332 16.245 -19.503 1.00 68.56 235 SER A N 1
ATOM 1759 C CA . SER A 1 235 ? 25.788 16.079 -19.640 1.00 68.56 235 SER A CA 1
ATOM 1760 C C . SER A 1 235 ? 26.194 14.671 -20.098 1.00 68.56 235 SER A C 1
ATOM 1762 O O . SER A 1 235 ? 27.195 14.520 -20.793 1.00 68.56 235 SER A O 1
ATOM 1764 N N . ASN A 1 236 ? 25.419 13.626 -19.785 1.00 67.56 236 ASN A N 1
ATOM 1765 C CA . ASN A 1 236 ? 25.620 12.292 -20.366 1.00 67.56 236 ASN A CA 1
ATOM 1766 C C . ASN A 1 236 ? 25.209 12.217 -21.839 1.00 67.56 236 ASN A C 1
ATOM 1768 O O . ASN A 1 236 ? 25.877 11.540 -22.620 1.00 67.56 236 ASN A O 1
ATOM 1772 N N . LEU A 1 237 ? 24.148 12.921 -22.232 1.00 59.12 237 LEU A N 1
ATOM 1773 C CA . LEU A 1 237 ? 23.777 13.115 -23.634 1.00 59.12 237 LEU A CA 1
ATOM 1774 C C . LEU A 1 237 ? 24.857 13.890 -24.387 1.00 59.12 237 LEU A C 1
ATOM 1776 O O . LEU A 1 237 ? 25.252 13.476 -25.472 1.00 59.12 237 LEU A O 1
ATOM 1780 N N . GLU A 1 238 ? 25.388 14.949 -23.783 1.00 61.62 238 GLU A N 1
ATOM 1781 C CA . GLU A 1 238 ? 26.473 15.749 -24.339 1.00 61.62 238 GLU A CA 1
ATOM 1782 C C . GLU A 1 238 ? 27.744 14.909 -24.493 1.00 61.62 238 GLU A C 1
ATOM 1784 O O . GLU A 1 238 ? 28.268 14.845 -25.598 1.00 61.62 238 GLU A O 1
ATOM 1789 N N . ARG A 1 239 ? 28.152 14.138 -23.472 1.00 62.00 239 ARG A N 1
ATOM 1790 C CA . ARG A 1 239 ? 29.284 13.192 -23.557 1.00 62.00 239 ARG A CA 1
ATOM 1791 C C . ARG A 1 239 ? 29.085 12.085 -24.590 1.00 62.00 239 ARG A C 1
ATOM 1793 O O . ARG A 1 239 ? 30.027 11.721 -25.287 1.00 62.00 239 ARG A O 1
ATOM 1800 N N . ARG A 1 240 ? 27.875 11.531 -24.718 1.00 61.06 240 ARG A N 1
ATOM 1801 C CA . ARG A 1 240 ? 27.574 10.532 -25.760 1.00 61.06 240 ARG A CA 1
ATOM 1802 C C . ARG A 1 240 ? 27.595 11.152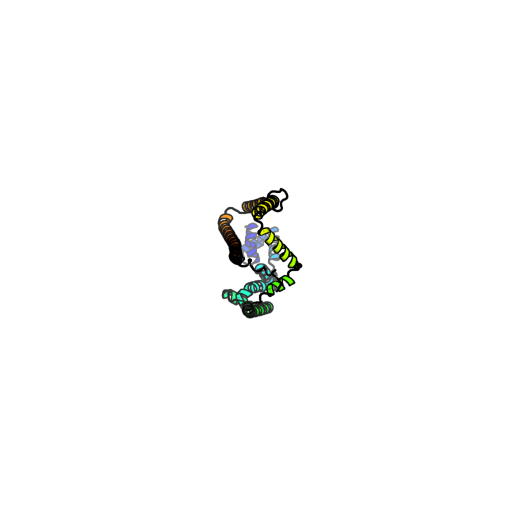 -27.150 1.00 61.06 240 ARG A C 1
ATOM 1804 O O . ARG A 1 240 ? 28.096 10.531 -28.082 1.00 61.06 240 ARG A O 1
ATOM 1811 N N . SER A 1 241 ? 27.089 12.374 -27.285 1.00 51.41 241 SER A N 1
ATOM 1812 C CA . SER A 1 241 ? 27.125 13.104 -28.547 1.00 51.41 241 SER A CA 1
ATOM 1813 C C . SER A 1 241 ? 28.550 13.516 -28.912 1.00 51.41 241 SER A C 1
ATOM 1815 O O . SER A 1 241 ? 28.931 13.342 -30.062 1.00 51.41 241 SER A O 1
ATOM 1817 N N . SER A 1 242 ? 29.372 13.959 -27.955 1.00 59.06 242 SER A N 1
ATOM 1818 C CA . SER A 1 242 ? 30.768 14.328 -28.185 1.00 59.06 242 SER A CA 1
ATOM 1819 C C . SER A 1 242 ? 31.602 13.103 -28.542 1.00 59.06 242 SER A C 1
ATOM 1821 O O . SER A 1 242 ? 32.339 13.155 -29.514 1.00 59.06 242 SER A O 1
ATOM 1823 N N . ALA A 1 243 ? 31.405 11.966 -27.866 1.00 66.62 243 ALA A N 1
ATOM 1824 C CA . ALA A 1 243 ? 32.053 10.706 -28.229 1.00 66.62 243 ALA A CA 1
ATOM 1825 C C . ALA A 1 243 ? 31.647 10.227 -29.636 1.00 66.62 243 ALA A C 1
ATOM 1827 O O . ALA A 1 243 ? 32.492 9.762 -30.402 1.00 66.62 243 ALA A O 1
ATOM 1828 N N . ALA A 1 244 ? 30.373 10.387 -30.012 1.00 62.84 244 ALA A N 1
ATOM 1829 C CA . ALA A 1 244 ? 29.905 10.100 -31.367 1.00 62.84 244 ALA A CA 1
ATOM 1830 C C . ALA A 1 244 ? 30.507 11.069 -32.405 1.00 62.84 244 ALA A C 1
ATOM 1832 O O . ALA A 1 244 ? 30.908 10.644 -33.488 1.00 62.84 244 ALA A O 1
ATOM 1833 N N . TRP A 1 245 ? 30.628 12.355 -32.068 1.00 54.94 245 TRP A N 1
ATOM 1834 C CA . TRP A 1 245 ? 31.267 13.377 -32.901 1.00 54.94 245 TRP A CA 1
ATOM 1835 C C . TRP A 1 245 ? 32.779 13.173 -33.041 1.00 54.94 245 TRP A C 1
ATOM 1837 O O . TRP A 1 245 ? 33.321 13.395 -34.123 1.00 54.94 245 TRP A O 1
ATOM 1847 N N . ASP A 1 246 ? 33.458 12.710 -31.995 1.00 69.88 246 ASP A N 1
ATOM 1848 C CA . ASP A 1 246 ? 34.887 12.392 -32.015 1.00 69.88 246 ASP A CA 1
ATOM 1849 C C . ASP A 1 246 ? 35.164 11.129 -32.837 1.00 69.88 246 ASP A C 1
ATOM 1851 O O . ASP A 1 246 ? 36.129 11.090 -33.604 1.00 69.88 246 ASP A O 1
ATOM 1855 N N . GLY A 1 247 ? 34.282 10.125 -32.757 1.00 68.69 247 GLY A N 1
ATOM 1856 C CA . GLY A 1 247 ? 34.292 8.973 -33.662 1.00 68.69 247 GLY A CA 1
ATOM 1857 C C . GLY A 1 247 ? 34.121 9.394 -35.124 1.00 68.69 247 GLY A C 1
ATOM 1858 O O . GLY A 1 247 ? 34.925 9.017 -35.977 1.00 68.69 247 GLY A O 1
ATOM 1859 N N . LEU A 1 248 ? 33.148 10.270 -35.399 1.00 60.72 248 LEU A N 1
ATOM 1860 C CA . LEU A 1 248 ? 32.908 10.821 -36.735 1.00 60.72 248 LEU A CA 1
ATOM 1861 C C . LEU A 1 248 ? 34.107 11.638 -37.253 1.00 60.72 248 LEU A C 1
ATOM 1863 O O . LEU A 1 248 ? 34.475 11.523 -38.421 1.00 60.72 248 LEU A O 1
ATOM 1867 N N . LYS A 1 249 ? 34.752 12.443 -36.397 1.00 62.88 249 LYS A N 1
ATOM 1868 C CA . LYS A 1 249 ? 35.974 13.188 -36.746 1.00 62.88 249 LYS A CA 1
ATOM 1869 C C . LYS A 1 249 ? 37.135 12.258 -37.075 1.00 62.88 249 LYS A C 1
ATOM 1871 O O . LYS A 1 249 ? 37.861 12.536 -38.026 1.00 62.88 249 LYS A O 1
ATOM 1876 N N . LYS A 1 250 ? 37.312 11.164 -36.327 1.00 69.06 250 LYS A N 1
ATOM 1877 C CA . LYS A 1 250 ? 38.345 10.159 -36.622 1.00 69.06 250 LYS A CA 1
ATOM 1878 C C . LYS A 1 250 ? 38.092 9.481 -37.968 1.00 69.06 250 LYS A C 1
ATOM 1880 O O . LYS A 1 250 ? 39.018 9.376 -38.771 1.00 69.06 250 LYS A O 1
ATOM 1885 N N . GLU A 1 251 ? 36.853 9.100 -38.271 1.00 68.81 251 GLU A N 1
ATOM 1886 C CA . GLU A 1 251 ? 36.517 8.543 -39.587 1.00 68.81 251 GLU A CA 1
ATOM 1887 C C . GLU A 1 251 ? 36.736 9.558 -40.719 1.00 68.81 251 GLU A C 1
ATOM 1889 O O . GLU A 1 251 ? 37.372 9.236 -41.721 1.00 68.81 251 GLU A O 1
ATOM 1894 N N . LEU A 1 252 ? 36.323 10.815 -40.545 1.00 66.31 252 LEU A N 1
ATOM 1895 C CA . LEU A 1 252 ? 36.565 11.869 -41.536 1.00 66.31 252 LEU A CA 1
ATOM 1896 C C . LEU A 1 252 ? 38.060 12.169 -41.725 1.00 66.31 252 LEU A C 1
ATOM 1898 O O . LEU A 1 252 ? 38.505 12.344 -42.859 1.00 66.31 252 LEU A O 1
ATOM 1902 N N . GLY A 1 253 ? 38.847 12.171 -40.648 1.00 67.19 253 GLY A N 1
ATOM 1903 C CA . GLY A 1 253 ? 40.298 12.352 -40.702 1.00 67.19 253 GLY A CA 1
ATOM 1904 C C . GLY A 1 253 ? 41.006 11.220 -41.450 1.00 67.19 253 GLY A C 1
ATOM 1905 O O . GLY A 1 253 ? 41.889 11.480 -42.266 1.00 67.19 253 GLY A O 1
ATOM 1906 N N . THR A 1 254 ? 40.581 9.968 -41.253 1.00 67.69 254 THR A N 1
ATOM 1907 C CA . THR A 1 254 ? 41.150 8.817 -41.982 1.00 67.69 254 THR A CA 1
ATOM 1908 C C . THR A 1 254 ? 40.774 8.814 -43.466 1.00 67.69 254 THR A C 1
ATOM 1910 O O . THR A 1 254 ? 41.603 8.462 -44.305 1.00 67.69 254 THR A O 1
ATOM 1913 N N . VAL A 1 255 ? 39.564 9.262 -43.819 1.00 65.25 255 VAL A N 1
ATOM 1914 C CA . VAL A 1 255 ? 39.144 9.442 -45.218 1.00 65.25 255 VAL A CA 1
ATOM 1915 C C . VAL A 1 255 ? 39.939 10.565 -45.885 1.00 65.25 255 VAL A C 1
ATOM 1917 O O . VAL A 1 255 ? 40.421 10.391 -47.004 1.00 65.25 255 VAL A O 1
ATOM 1920 N N . TRP A 1 256 ? 40.144 11.689 -45.197 1.00 62.72 256 TRP A N 1
ATOM 1921 C CA . TRP A 1 256 ? 40.924 12.807 -45.729 1.00 62.72 256 TRP A CA 1
ATOM 1922 C C . TRP A 1 256 ? 42.408 12.453 -45.895 1.00 62.72 256 TRP A C 1
ATOM 1924 O O . TRP A 1 256 ? 42.995 12.763 -46.930 1.00 62.72 256 TRP A O 1
ATOM 1934 N N . GLY A 1 257 ? 42.989 11.700 -44.954 1.00 65.69 257 GLY A N 1
ATOM 1935 C CA . GLY A 1 257 ? 44.339 11.142 -45.091 1.00 65.69 257 GLY A CA 1
ATOM 1936 C C . GLY A 1 257 ? 44.487 10.220 -46.307 1.00 65.69 257 GLY A C 1
ATOM 1937 O O . GLY A 1 257 ? 45.510 10.256 -46.986 1.00 65.69 257 GLY A O 1
ATOM 1938 N N . ARG A 1 258 ? 43.437 9.461 -46.648 1.00 63.94 258 ARG A N 1
ATOM 1939 C CA . ARG A 1 258 ? 43.394 8.593 -47.838 1.00 63.94 258 ARG A CA 1
ATOM 1940 C C . ARG A 1 258 ? 43.278 9.386 -49.149 1.00 63.94 258 ARG A C 1
ATOM 1942 O O . ARG A 1 258 ? 43.870 8.998 -50.150 1.00 63.94 258 ARG A O 1
ATOM 1949 N N . PHE A 1 259 ? 42.566 10.515 -49.147 1.00 57.75 259 PHE A N 1
ATOM 1950 C CA . PHE A 1 259 ? 42.541 11.445 -50.286 1.00 57.75 259 PHE A CA 1
ATOM 1951 C C . PHE A 1 259 ? 43.868 12.196 -50.459 1.00 57.75 259 PHE A C 1
ATOM 1953 O O . PHE A 1 259 ? 44.301 12.411 -51.591 1.00 57.75 259 PHE A O 1
ATOM 1960 N N . ALA A 1 260 ? 44.532 12.564 -49.360 1.00 56.75 260 ALA A N 1
ATOM 1961 C CA . ALA A 1 260 ? 45.844 13.203 -49.393 1.00 56.75 260 ALA A CA 1
ATOM 1962 C C . ALA A 1 260 ? 46.943 12.242 -49.886 1.00 56.75 260 ALA A C 1
ATOM 1964 O O . ALA A 1 260 ? 47.785 12.650 -50.683 1.00 56.75 260 ALA A O 1
ATOM 1965 N N . SER A 1 261 ? 46.901 10.959 -49.499 1.00 56.25 261 SER A N 1
ATOM 1966 C CA . SER A 1 261 ? 47.863 9.953 -49.975 1.00 56.25 261 SER A CA 1
ATOM 1967 C C . SER A 1 261 ? 47.583 9.465 -51.404 1.00 56.25 261 SER A C 1
ATOM 1969 O O . SER A 1 261 ? 48.522 9.226 -52.163 1.00 56.25 261 SER A O 1
ATOM 1971 N N . GLY A 1 262 ? 46.313 9.395 -51.822 1.00 50.66 262 GLY A N 1
ATOM 1972 C CA . GLY A 1 262 ? 45.929 9.022 -53.190 1.00 50.66 262 GLY A CA 1
ATOM 1973 C C . GLY A 1 262 ? 46.308 10.058 -54.256 1.00 50.66 262 GLY A C 1
ATOM 1974 O O . GLY A 1 262 ? 46.454 9.717 -55.427 1.00 50.66 262 GLY A O 1
ATOM 1975 N N . LYS A 1 263 ? 46.528 11.323 -53.870 1.00 51.12 263 LYS A N 1
ATOM 1976 C CA . LYS A 1 263 ? 46.977 12.372 -54.800 1.00 51.12 263 LYS A CA 1
ATOM 1977 C C . LYS A 1 263 ? 48.477 12.297 -55.120 1.00 51.12 263 LYS A C 1
ATOM 1979 O O . LYS A 1 263 ? 48.893 12.858 -56.128 1.00 51.12 263 LYS A O 1
ATOM 1984 N N . ALA A 1 264 ? 49.267 11.569 -54.325 1.00 50.28 264 ALA A N 1
ATOM 1985 C CA . ALA A 1 264 ? 50.705 11.396 -54.552 1.00 50.28 264 ALA A CA 1
ATOM 1986 C C . ALA A 1 264 ? 51.046 10.267 -55.547 1.00 50.28 264 ALA A C 1
ATOM 1988 O O . ALA A 1 264 ? 52.154 10.236 -56.068 1.00 50.28 264 ALA A O 1
ATOM 1989 N N . THR A 1 265 ? 50.112 9.359 -55.853 1.00 51.38 265 THR A N 1
ATOM 1990 C CA . THR A 1 265 ? 50.381 8.158 -56.675 1.00 51.38 265 THR A CA 1
ATOM 1991 C C . THR A 1 265 ? 49.856 8.223 -58.115 1.00 51.38 265 THR A C 1
ATOM 1993 O O . THR A 1 265 ? 50.093 7.296 -58.880 1.00 51.38 265 THR A O 1
ATOM 1996 N N . SER A 1 266 ? 49.201 9.313 -58.539 1.00 51.16 266 SER A N 1
ATOM 1997 C CA . SER A 1 266 ? 48.683 9.451 -59.923 1.00 51.16 266 SER A CA 1
ATOM 1998 C C . SER A 1 266 ? 49.598 10.222 -60.891 1.00 51.16 266 SER A C 1
ATOM 2000 O O . SER A 1 266 ? 49.171 10.596 -61.980 1.00 51.16 266 SER A O 1
ATOM 2002 N N . GLY A 1 267 ? 50.853 10.474 -60.502 1.00 50.78 267 GLY A N 1
ATOM 2003 C CA . GLY A 1 267 ? 51.749 11.415 -61.181 1.00 50.78 267 GLY A CA 1
ATOM 2004 C C . GLY A 1 267 ? 53.017 10.837 -61.809 1.00 50.78 267 GLY A C 1
ATOM 2005 O O . GLY A 1 267 ? 53.944 11.607 -61.991 1.00 50.78 267 GLY A O 1
ATOM 2006 N N . THR A 1 268 ? 53.113 9.540 -62.123 1.00 54.12 268 THR A N 1
ATOM 2007 C CA . THR A 1 268 ? 54.274 8.973 -62.852 1.00 54.12 268 THR A CA 1
ATOM 2008 C C . THR A 1 268 ? 53.885 7.707 -63.628 1.00 54.12 268 THR A C 1
ATOM 2010 O O . THR A 1 268 ? 54.110 6.605 -63.144 1.00 54.12 268 THR A O 1
ATOM 2013 N N . ASN A 1 269 ? 53.221 7.844 -64.781 1.00 54.00 269 ASN A N 1
ATOM 2014 C CA . ASN A 1 269 ? 53.280 6.886 -65.907 1.00 54.00 269 ASN A CA 1
ATOM 2015 C C . ASN A 1 269 ? 52.311 7.318 -67.015 1.00 54.00 269 ASN A C 1
ATOM 2017 O O . ASN A 1 269 ? 51.209 6.784 -67.145 1.00 54.00 269 ASN A O 1
ATOM 2021 N N . ARG A 1 270 ? 52.708 8.318 -67.810 1.00 50.66 270 ARG A N 1
ATOM 2022 C CA . ARG A 1 270 ? 52.128 8.549 -69.140 1.00 50.66 270 ARG A CA 1
ATOM 2023 C C . ARG A 1 270 ? 53.051 9.424 -69.988 1.00 50.66 270 ARG A C 1
ATOM 2025 O O . ARG A 1 270 ? 52.834 10.624 -70.040 1.00 50.66 270 ARG A O 1
ATOM 2032 N N . THR A 1 271 ? 54.046 8.785 -70.600 1.00 51.09 271 THR A N 1
ATOM 2033 C CA . THR A 1 271 ? 54.775 9.098 -71.855 1.00 51.09 271 THR A CA 1
ATOM 2034 C C . THR A 1 271 ? 55.992 8.154 -71.840 1.00 51.09 271 THR A C 1
ATOM 2036 O O . THR A 1 271 ? 56.685 8.103 -70.837 1.00 51.09 271 THR A O 1
ATOM 2039 N N . ALA A 1 272 ? 56.311 7.310 -72.813 1.00 48.56 272 ALA A N 1
ATOM 2040 C CA . ALA A 1 272 ? 56.086 7.349 -74.241 1.00 48.56 272 ALA A CA 1
ATOM 2041 C C . ALA A 1 272 ? 56.133 5.911 -74.784 1.00 48.56 272 ALA A C 1
ATOM 2043 O O . ALA A 1 272 ? 57.055 5.176 -74.457 1.00 48.56 272 ALA A O 1
ATOM 2044 N N . ASP A 1 273 ? 55.154 5.546 -75.605 1.00 51.91 273 ASP A N 1
ATOM 2045 C CA . ASP A 1 273 ? 55.247 4.408 -76.521 1.00 51.91 273 ASP A CA 1
ATOM 2046 C C . ASP A 1 273 ? 54.293 4.694 -77.683 1.00 51.91 273 ASP A C 1
ATOM 2048 O O . ASP A 1 273 ? 53.127 4.316 -77.663 1.00 51.91 273 ASP A O 1
ATOM 2052 N N . THR A 1 274 ? 54.774 5.485 -78.645 1.00 54.53 274 THR A N 1
ATOM 2053 C CA . THR A 1 274 ? 54.215 5.616 -79.999 1.00 54.53 274 THR A CA 1
ATOM 2054 C C . THR A 1 274 ? 55.283 6.229 -80.908 1.00 54.53 274 THR A C 1
ATOM 2056 O O . THR A 1 274 ? 55.483 7.444 -80.873 1.00 54.53 274 THR A O 1
ATOM 2059 N N . ASN A 1 275 ? 55.983 5.413 -81.698 1.00 48.12 275 ASN A N 1
ATOM 2060 C CA . ASN A 1 275 ? 56.155 5.653 -83.137 1.00 48.12 275 ASN A CA 1
ATOM 2061 C C . ASN A 1 275 ? 56.949 4.513 -83.776 1.00 48.12 275 ASN A C 1
ATOM 2063 O O . ASN A 1 275 ? 58.175 4.522 -83.836 1.00 48.12 275 ASN A O 1
ATOM 2067 N N . GLU A 1 276 ? 56.188 3.557 -84.287 1.00 51.38 276 GLU A N 1
ATOM 2068 C CA . GLU A 1 276 ? 56.600 2.569 -85.265 1.00 51.38 276 GLU A CA 1
ATOM 2069 C C . GLU A 1 276 ? 55.834 2.918 -86.546 1.00 51.38 276 GLU A C 1
ATOM 2071 O O . GLU A 1 276 ? 54.632 2.681 -86.630 1.00 51.38 276 GLU A O 1
ATOM 2076 N N . ALA A 1 277 ? 56.500 3.599 -87.484 1.00 50.97 277 ALA A N 1
ATOM 2077 C CA . ALA A 1 277 ? 56.145 3.631 -88.901 1.00 50.97 277 ALA A CA 1
ATOM 2078 C C . ALA A 1 277 ? 57.231 4.363 -89.709 1.00 50.97 277 ALA A C 1
ATOM 2080 O O . ALA A 1 277 ? 57.553 5.517 -89.434 1.00 50.97 277 ALA A O 1
ATOM 2081 N N . ASP A 1 278 ? 57.672 3.681 -90.764 1.00 52.16 278 ASP A N 1
ATOM 2082 C CA . ASP A 1 278 ? 58.085 4.243 -92.055 1.00 52.16 278 ASP A CA 1
ATOM 2083 C C . ASP A 1 278 ? 59.588 4.452 -92.338 1.00 52.16 278 ASP A C 1
ATOM 2085 O O . ASP A 1 278 ? 60.186 5.489 -92.046 1.00 52.16 278 ASP A O 1
ATOM 2089 N N . ARG A 1 279 ? 60.176 3.418 -92.956 1.00 47.50 279 ARG A N 1
ATOM 2090 C CA . ARG A 1 279 ? 61.173 3.410 -94.052 1.00 47.50 279 ARG A CA 1
ATOM 2091 C C . ARG A 1 279 ? 61.573 1.945 -94.236 1.00 47.50 279 ARG A C 1
ATOM 2093 O O . ARG A 1 279 ? 61.963 1.302 -93.274 1.00 47.50 279 ARG A O 1
ATOM 2100 N N . GLY A 1 280 ? 61.515 1.324 -95.394 1.00 47.81 280 GLY A N 1
ATOM 2101 C CA . GLY A 1 280 ? 61.483 1.819 -96.755 1.00 47.81 280 GLY A CA 1
ATOM 2102 C C . GLY A 1 280 ? 62.093 0.677 -97.558 1.00 47.81 280 GLY A C 1
ATOM 2103 O O . GLY A 1 280 ? 63.172 0.195 -97.220 1.00 47.81 280 GLY A O 1
ATOM 2104 N N . ASP A 1 281 ? 61.314 0.191 -98.508 1.00 58.66 281 ASP A N 1
ATOM 2105 C CA . ASP A 1 281 ? 61.652 -0.825 -99.495 1.00 58.66 281 ASP A CA 1
ATOM 2106 C C . ASP A 1 281 ? 62.792 -0.343 -100.424 1.00 58.66 281 ASP A C 1
ATOM 2108 O O . ASP A 1 281 ? 63.142 0.837 -100.422 1.00 58.66 281 ASP A O 1
ATOM 2112 N N . GLU A 1 282 ? 63.270 -1.260 -101.266 1.00 51.72 282 GLU A N 1
ATOM 2113 C CA . GLU A 1 282 ? 64.195 -1.102 -102.407 1.00 51.72 282 GLU A CA 1
ATOM 2114 C C . GLU A 1 282 ? 65.698 -1.427 -102.220 1.00 51.72 282 GLU A C 1
ATOM 2116 O O . GLU A 1 282 ? 66.509 -0.591 -101.834 1.00 51.72 282 GLU A O 1
ATOM 2121 N N . ARG A 1 283 ? 66.013 -2.647 -102.699 1.00 50.34 283 ARG A N 1
ATOM 2122 C CA . ARG A 1 283 ? 67.154 -3.090 -103.541 1.00 50.34 283 ARG A CA 1
ATOM 2123 C C . ARG A 1 283 ? 68.579 -3.117 -102.985 1.00 50.34 283 ARG A C 1
ATOM 2125 O O . ARG A 1 283 ? 69.202 -2.056 -102.792 1.00 50.34 283 ARG A O 1
#

Foldseek 3Di:
DDQDDPVNLVVCLVCQLVVVDDPVVVVNNVVNCVVDPVSVVVSVVVNVVPPPDPPPPCPVVVVCCVPVNHLLVVLVVCLLCLLVVNDDPVVNVSNVVVLVVDVVSVVVSVVSNVCVVVVVVVVPDDPDPCPVVVCCCVVVPDDPPPVVVVVVVVVVVVVLVPDPCVVVVVVVVVVVVVCQQDVDPPHPCVCVVVVVVVVVVVVVVPDDPVNCVPCVVVVVVVVVVVVVVVVVVVVVVVVVVVVVVVVVVVVVVVVVVVVVVVVVPPPDDDDDDDDDDDDDDDD

Sequence (283 aa):
MADMACRTFGERLDDLLEGRLSPADRRAADEHLRSCAGCRELKSLVAEASVPVTPPADLLGAVLARTSGSACGSARTRLCDHIDRLLAPADDDLVRMHLDACGECAGLAARLARLAADLPPLAERDPGPRLVDEVLARTSRRPALPSRRAARFAAVWRRLAHRPRIAWEGAYVGSIIMVVLFGAANAPFADVPGRALVVVRAVQESLPADAARGEVPRIRLAVLSRWNAARALTSNLERRSSAAWDGLKKELGTVWGRFASGKATSGTNRTADTNEADRGDER

Radius of gyration: 44.92 Å; chains: 1; bounding box: 109×54×157 Å